Protein AF-A0A485KUK2-F1 (afdb_monomer_lite)

Sequence (346 aa):
MDSDGAPTTLGLTLGFFKHFVDLHGGRDAFQGLTTKDVCVRYVKPFTEASQLSLVEHIHQRGPDEPKYAKPATWFVSHAWRYQFLDVIDALDNFFDENEEDIDAVAVWFCMFNNNQHEISGGTRPFAYWFDKFKDSLTAIGRVVMVLSPWNSPMTLTRTWCVFEVYVAIETNARFEVAMGKAQKAAFLADSAAPNDIFFASLMKINCAKSIAAVPSDRDHIFELIEKGPGFAQVDRLVFQVLEAWVGRMVDKQFHIAATREERVMWRLTHVSPMMEKPKSEGAEPALVDIIAMPKQDEDLGPYHWQAVASLALVRLRRKHPRMEWEPVTLQRKLWNEYMLEPLIYN

Secondary structure (DSSP, 8-state):
--TT-PPP-EEEEHHHHHHHHHHTTHHHHHTT-BHHHHIIIIIHHHTTTTTS-HHHHHHTSTTTGGGTEEE-SEEEE--TTSBHHHHHHHHHHHHHTT-S-GGG-EEEEHHHHS-HHHHHHT-S-HHHHHHHHHHHHHHH-EEEEEPSSTTS-GGGGBHHHHHHHHHHHHTT-EEEEE--HHHHHHHHHHHTSTT-HHHHHHTT--GGG-B-SSHHHHHHHHHHHHHTT-HHHHHHHHHHHHHHHHHHHHHHHHHH-SSHHHHHHHHHHHHHHHHHSGGGTTHHHHHHHHHHSPP-SS--HHHHHHHHHHHHHHHHHTT--GGGTHHHHHTTTTTTTS--SSSS--

pLDDT: mean 86.19, std 14.27, range [30.78, 98.44]

Foldseek 3Di:
DPPPPPDFQKFFFLLVVQVQQVVQPHVVNLPQPFLLNCLVPRQCVVCVVVLFFQLVVQCPDDPPSVQGIDRALEEEQEDRRDRSVQVSLQQCVVCVVPDPDRRSHGHHDCSRRDRVSCVVVVVDDLVVVVVVLLCSCLSNLAYEYEAPQQLAGLLLQALVSLVSLVSSVVSVRHYYYTGHPVSVVVQVVCLLDPPPSNLVSLVPRFSVNHDYPDRVNSVVSQVVCVVPVHRVSSSVSSSVNVLVNVLVVLVVQLVPPPDLQSVLSSLVSSLVVLLVDPLSPPNQVSLVVSLVPDDPDPDPDPSNLVSLVSNLVSCVSNVHPCVVRVVSCVVVVVVVVRDDDDPPDD

Radius of gyration: 24.09 Å; chains: 1; bounding box: 50×45×72 Å

Organism: NCBI:txid120398

Structure (mmCIF, N/CA/C/O backbone):
data_AF-A0A485KUK2-F1
#
_entry.id   AF-A0A485KUK2-F1
#
loop_
_atom_site.group_PDB
_atom_site.id
_atom_site.type_symbol
_atom_site.label_atom_id
_atom_site.label_alt_id
_atom_site.label_comp_id
_atom_site.label_asym_id
_atom_site.label_entity_id
_atom_site.label_seq_id
_atom_site.pdbx_PDB_ins_code
_atom_site.Cartn_x
_atom_site.Cartn_y
_atom_site.Cartn_z
_atom_site.occupancy
_atom_site.B_iso_or_equiv
_atom_site.auth_seq_id
_atom_site.auth_comp_id
_atom_site.auth_asym_id
_atom_site.auth_atom_id
_atom_site.pdbx_PDB_model_num
ATOM 1 N N . MET A 1 1 ? 5.493 0.254 26.885 1.00 37.44 1 MET A N 1
ATOM 2 C CA . MET A 1 1 ? 6.124 1.584 26.917 1.00 37.44 1 MET A CA 1
ATOM 3 C C . MET A 1 1 ? 7.360 1.471 26.062 1.00 37.44 1 MET A C 1
ATOM 5 O O . MET A 1 1 ? 8.247 0.709 26.431 1.00 37.44 1 MET A O 1
ATOM 9 N N . ASP A 1 2 ? 7.373 2.139 24.914 1.00 39.66 2 ASP A N 1
ATOM 10 C CA . ASP A 1 2 ? 8.610 2.339 24.159 1.00 39.66 2 ASP A CA 1
ATOM 11 C C . ASP A 1 2 ? 9.541 3.274 24.943 1.00 39.66 2 ASP A C 1
ATOM 13 O O . ASP A 1 2 ? 9.101 3.959 25.874 1.00 39.66 2 ASP A O 1
ATOM 17 N N . SER A 1 3 ? 10.828 3.288 24.594 1.00 42.78 3 SER A N 1
ATOM 18 C CA . SER A 1 3 ? 11.896 3.993 25.320 1.00 42.78 3 SER A CA 1
ATOM 19 C C . SER A 1 3 ? 11.670 5.500 25.528 1.00 42.78 3 SER A C 1
ATOM 21 O O . SER A 1 3 ? 12.346 6.081 26.371 1.00 42.78 3 SER A O 1
ATOM 23 N N . ASP A 1 4 ? 10.693 6.102 24.840 1.00 47.22 4 ASP A N 1
ATOM 24 C CA . ASP A 1 4 ? 10.382 7.538 24.879 1.00 47.22 4 ASP A CA 1
ATOM 25 C C . ASP A 1 4 ? 9.049 7.898 25.570 1.00 47.22 4 ASP A C 1
ATOM 27 O O . ASP A 1 4 ? 8.618 9.049 25.536 1.00 47.22 4 ASP A O 1
ATOM 31 N N . GLY A 1 5 ? 8.362 6.949 26.219 1.00 43.53 5 GLY A N 1
ATOM 32 C CA . GLY A 1 5 ? 7.178 7.257 27.043 1.00 43.53 5 GLY A CA 1
ATOM 33 C C . GLY A 1 5 ? 5.919 7.698 26.275 1.00 43.53 5 GLY A C 1
ATOM 34 O O . GLY A 1 5 ? 4.919 8.050 26.903 1.00 43.53 5 GLY A O 1
ATOM 35 N N . ALA A 1 6 ? 5.925 7.641 24.941 1.00 52.28 6 ALA A N 1
ATOM 36 C CA . ALA A 1 6 ? 4.723 7.813 24.132 1.00 52.28 6 ALA A CA 1
ATOM 37 C C . ALA A 1 6 ? 3.781 6.597 24.295 1.00 52.28 6 ALA A C 1
ATOM 39 O O . ALA A 1 6 ? 4.252 5.457 24.389 1.00 52.28 6 ALA A O 1
ATOM 40 N N . PRO A 1 7 ? 2.451 6.801 24.346 1.00 60.38 7 PRO A N 1
ATOM 41 C CA . PRO A 1 7 ? 1.502 5.697 24.385 1.00 60.38 7 PRO A CA 1
ATOM 42 C C . PRO A 1 7 ? 1.627 4.861 23.10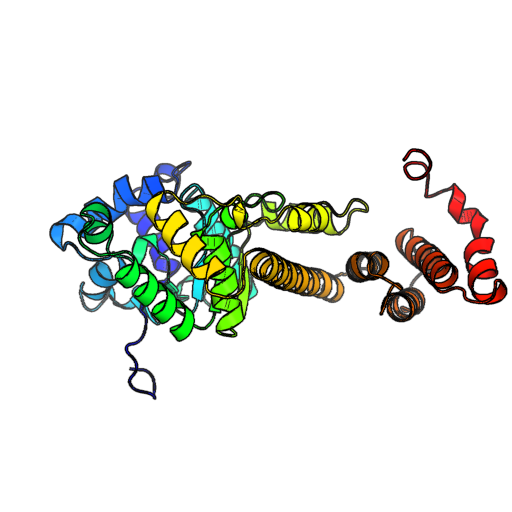8 1.00 60.38 7 PRO A C 1
ATOM 44 O O . PRO A 1 7 ? 1.403 5.345 22.000 1.00 60.38 7 PRO A O 1
ATOM 47 N N . THR A 1 8 ? 2.003 3.595 23.274 1.00 82.75 8 THR A N 1
ATOM 48 C CA . THR A 1 8 ? 2.191 2.663 22.164 1.00 82.75 8 THR A CA 1
ATOM 49 C C . THR A 1 8 ? 0.853 2.399 21.467 1.00 82.75 8 THR A C 1
ATOM 51 O O . THR A 1 8 ? -0.116 1.974 22.100 1.00 82.75 8 THR A O 1
ATOM 54 N N . THR A 1 9 ? 0.794 2.638 20.155 1.00 92.44 9 THR A N 1
ATOM 55 C CA . THR A 1 9 ? -0.401 2.361 19.347 1.00 92.44 9 THR A CA 1
ATOM 56 C C . THR A 1 9 ? -0.543 0.851 19.165 1.00 92.44 9 THR A C 1
ATOM 58 O O . THR A 1 9 ? 0.280 0.220 18.505 1.00 92.44 9 THR A O 1
ATOM 61 N N . LEU A 1 10 ? -1.571 0.256 19.771 1.00 94.81 10 LEU A N 1
ATOM 62 C CA . LEU A 1 10 ? -1.849 -1.175 19.642 1.00 94.81 10 LEU A CA 1
ATOM 63 C C . LEU A 1 10 ? -2.547 -1.496 18.316 1.00 94.81 10 LEU A C 1
ATOM 65 O O . LEU A 1 10 ? -3.239 -0.663 17.735 1.00 94.81 10 LEU A O 1
ATOM 69 N N . GLY A 1 11 ? -2.401 -2.735 17.868 1.00 96.56 11 GLY A N 1
ATOM 70 C CA . GLY A 1 11 ? -3.110 -3.338 16.748 1.00 96.56 11 GLY A CA 1
ATOM 71 C C . GLY A 1 11 ? -3.428 -4.798 17.046 1.00 96.56 11 GLY A C 1
ATOM 72 O O . GLY A 1 11 ? -3.027 -5.333 18.083 1.00 96.56 11 GLY A O 1
ATOM 73 N N . LEU A 1 12 ? -4.145 -5.447 16.131 1.00 97.19 12 LEU A N 1
ATOM 74 C CA . LEU A 1 12 ? -4.396 -6.886 16.213 1.00 97.19 12 LEU A CA 1
ATOM 75 C C . LEU A 1 12 ? -3.475 -7.626 15.254 1.00 97.19 12 LEU A C 1
ATOM 77 O O . LEU A 1 12 ? -3.211 -7.172 14.141 1.00 97.19 12 LEU A O 1
ATOM 81 N N . THR A 1 13 ? -2.971 -8.760 15.719 1.00 97.06 13 THR A N 1
ATOM 82 C CA . THR A 1 13 ? -2.131 -9.657 14.922 1.00 97.06 13 THR A CA 1
ATOM 83 C C . THR A 1 13 ? -2.882 -10.291 13.757 1.00 97.06 13 THR A C 1
ATOM 85 O O . THR A 1 13 ? -4.072 -10.561 13.887 1.00 97.06 13 THR A O 1
ATOM 88 N N . LEU A 1 14 ? -2.216 -10.605 12.643 1.00 97.19 14 LEU A N 1
ATOM 89 C CA . LEU A 1 14 ? -2.859 -11.344 11.546 1.00 97.19 14 LEU A CA 1
ATOM 90 C C . LEU A 1 14 ? -3.342 -12.735 11.970 1.00 97.19 14 LEU A C 1
ATOM 92 O O . LEU A 1 14 ? -4.398 -13.175 11.509 1.00 97.19 14 LEU A O 1
ATOM 96 N N . GLY A 1 15 ? -2.670 -13.367 12.937 1.00 96.19 15 GLY A N 1
ATOM 97 C CA . GLY A 1 15 ? -3.177 -14.576 13.583 1.00 96.19 15 GLY A CA 1
ATOM 98 C C . GLY A 1 15 ? -4.552 -14.358 14.226 1.00 96.19 15 GLY A C 1
ATOM 99 O O . GLY A 1 15 ? -5.424 -15.220 14.129 1.00 96.19 15 GLY A O 1
ATOM 100 N N . PHE A 1 16 ? -4.808 -13.177 14.802 1.00 96.44 16 PHE A N 1
ATOM 101 C CA . PHE A 1 16 ? -6.137 -12.826 15.302 1.00 96.44 16 PHE A CA 1
ATOM 102 C C . PHE A 1 16 ? -7.163 -12.619 14.186 1.00 96.44 16 PHE A C 1
ATOM 104 O O . PHE A 1 16 ? -8.314 -12.994 14.366 1.00 96.44 16 PHE A O 1
ATOM 111 N N . PHE A 1 17 ? -6.792 -12.049 13.035 1.00 97.69 17 PHE A N 1
ATOM 112 C CA . PHE A 1 17 ? -7.732 -11.897 11.913 1.00 97.69 17 PHE A CA 1
ATOM 113 C C . PHE A 1 17 ? -8.251 -13.269 11.464 1.00 97.69 17 PHE A C 1
ATOM 115 O O . PHE A 1 17 ? -9.458 -13.441 11.294 1.00 97.69 17 PHE A O 1
ATOM 122 N N . LYS A 1 18 ? -7.347 -14.248 11.340 1.00 96.81 18 LYS A N 1
ATOM 123 C CA . LYS A 1 18 ? -7.667 -15.644 11.002 1.00 96.81 18 LYS A CA 1
ATOM 124 C C . LYS A 1 18 ? -8.510 -16.294 12.097 1.00 96.81 18 LYS A C 1
ATOM 126 O O . LYS A 1 18 ? -9.595 -16.794 11.819 1.00 96.81 18 LYS A O 1
ATOM 131 N N . HIS A 1 19 ? -8.082 -16.164 13.353 1.00 95.75 19 HIS A N 1
ATOM 132 C CA . HIS A 1 19 ? -8.833 -16.666 14.502 1.00 95.75 19 HIS A CA 1
ATOM 133 C C . HIS A 1 19 ? -10.249 -16.076 14.589 1.00 95.75 19 HIS A C 1
ATOM 135 O O . HIS A 1 19 ? -11.200 -16.797 14.868 1.00 95.75 19 HIS A O 1
ATOM 141 N N . PHE A 1 20 ? -10.417 -14.779 14.324 1.00 96.75 20 PHE A N 1
ATOM 142 C CA . PHE A 1 20 ? -11.714 -14.108 14.352 1.00 96.75 20 PHE A CA 1
ATOM 143 C C . PHE A 1 20 ? -12.656 -14.643 13.269 1.00 96.75 20 PHE A C 1
ATOM 145 O O . PHE A 1 20 ? -13.850 -14.798 13.530 1.00 96.75 20 PHE A O 1
ATOM 152 N N . VAL A 1 21 ? -12.128 -14.950 12.080 1.00 98.19 21 VAL A N 1
ATOM 153 C CA . VAL A 1 21 ? -12.877 -15.626 11.011 1.00 98.19 21 VAL A CA 1
ATOM 154 C C . VAL A 1 21 ? -13.283 -17.033 11.455 1.00 98.19 21 VAL A C 1
ATOM 156 O O . VAL A 1 21 ? -14.463 -17.373 11.383 1.00 98.19 21 VAL A O 1
ATOM 159 N N . ASP A 1 22 ? -12.349 -17.823 11.987 1.00 97.31 22 ASP A N 1
ATOM 160 C CA . ASP A 1 22 ? -12.612 -19.193 12.447 1.00 97.31 22 ASP A CA 1
ATOM 161 C C . ASP A 1 22 ? -13.651 -19.242 13.574 1.00 97.31 22 ASP A C 1
ATOM 163 O O . ASP A 1 22 ? -14.587 -20.044 13.530 1.00 97.31 22 ASP A O 1
ATOM 167 N N . LEU A 1 23 ? -13.550 -18.324 14.539 1.00 95.94 23 LEU A N 1
ATOM 168 C CA . LEU A 1 23 ? -14.482 -18.183 15.658 1.00 95.94 23 LEU A CA 1
ATOM 169 C C . LEU A 1 23 ? -15.930 -17.952 15.195 1.00 95.94 23 LEU A C 1
ATOM 171 O O . LEU A 1 23 ? -16.868 -18.357 15.879 1.00 95.94 23 LEU A O 1
ATOM 175 N N . HIS A 1 24 ? -16.117 -17.322 14.035 1.00 97.56 24 HIS A N 1
ATOM 176 C CA . HIS A 1 24 ? -17.422 -16.937 13.495 1.00 97.56 24 HIS A CA 1
ATOM 177 C C . HIS A 1 24 ? -17.851 -17.792 12.291 1.00 97.56 24 HIS A C 1
ATOM 179 O O . HIS A 1 24 ? -18.641 -17.344 11.460 1.00 97.56 24 HIS A O 1
ATOM 185 N N . GLY A 1 25 ? -17.373 -19.039 12.213 1.00 96.81 25 GLY A N 1
ATOM 186 C CA . GLY A 1 25 ? -17.812 -20.016 11.209 1.00 96.81 25 GLY A CA 1
ATOM 187 C C . GLY A 1 25 ? -16.860 -20.196 10.027 1.00 96.81 25 GLY A C 1
ATOM 188 O O . GLY A 1 25 ? -17.245 -20.798 9.025 1.00 96.81 25 GLY A O 1
ATOM 189 N N . GLY A 1 26 ? -15.626 -19.699 10.135 1.00 97.88 26 GLY A N 1
ATOM 190 C CA . GLY A 1 26 ? -14.585 -19.878 9.130 1.00 97.88 26 GLY A CA 1
ATOM 191 C C . GLY A 1 26 ? -14.814 -19.057 7.862 1.00 97.88 26 GLY A C 1
ATOM 192 O O . GLY A 1 26 ? -15.717 -18.223 7.764 1.00 97.88 26 GLY A O 1
ATOM 193 N N . ARG A 1 27 ? -13.968 -19.295 6.854 1.00 97.81 27 ARG A N 1
ATOM 194 C CA . ARG A 1 27 ? -13.984 -18.524 5.599 1.00 97.81 27 ARG A CA 1
ATOM 195 C C . ARG A 1 27 ? -15.318 -18.616 4.854 1.00 97.81 27 ARG A C 1
ATOM 197 O O . ARG A 1 27 ? -15.739 -17.619 4.273 1.00 97.81 27 ARG A O 1
ATOM 204 N N . ASP A 1 28 ? -16.024 -19.742 4.943 1.00 97.94 28 ASP A N 1
ATOM 205 C CA . ASP A 1 28 ? -17.335 -19.921 4.304 1.00 97.94 28 ASP A CA 1
ATOM 206 C C . ASP A 1 28 ? -18.366 -18.893 4.799 1.00 97.94 28 ASP A C 1
ATOM 208 O O . ASP A 1 28 ? -19.106 -18.319 3.999 1.00 97.94 28 ASP A O 1
ATOM 212 N N . ALA A 1 29 ? -18.369 -18.579 6.100 1.00 97.81 29 ALA A N 1
ATOM 213 C CA . ALA A 1 29 ? -19.268 -17.582 6.690 1.00 97.81 29 ALA A CA 1
ATOM 214 C C . ALA A 1 29 ? -18.907 -16.129 6.318 1.00 97.81 29 ALA A C 1
ATOM 216 O O . ALA A 1 29 ? -19.727 -15.218 6.479 1.00 97.81 29 ALA A O 1
ATOM 217 N N . PHE A 1 30 ? -17.685 -15.902 5.826 1.00 98.25 30 PHE A N 1
ATOM 218 C CA . PHE A 1 30 ? -17.164 -14.589 5.434 1.00 98.25 30 PHE A CA 1
ATOM 219 C C . PHE A 1 30 ? -17.136 -14.380 3.918 1.00 98.25 30 PHE A C 1
ATOM 221 O O . PHE A 1 30 ? -16.844 -13.273 3.457 1.00 98.25 30 PHE A O 1
ATOM 228 N N . GLN A 1 31 ? -17.463 -15.409 3.136 1.00 97.75 31 GLN A N 1
ATOM 229 C CA . GLN A 1 31 ? -17.397 -15.352 1.686 1.00 97.75 31 GLN A CA 1
ATOM 230 C C . GLN A 1 31 ? -18.294 -14.238 1.127 1.00 97.75 31 GLN A C 1
ATOM 232 O O . GLN A 1 31 ? -19.484 -14.145 1.432 1.00 97.75 31 GLN A O 1
ATOM 237 N N . GLY A 1 32 ? -17.710 -13.367 0.299 1.00 97.19 32 GLY A N 1
ATOM 238 C CA . GLY A 1 32 ? -18.411 -12.236 -0.314 1.00 97.19 32 GLY A CA 1
ATOM 239 C C . GLY A 1 32 ? -18.765 -11.089 0.641 1.00 97.19 32 GLY A C 1
ATOM 240 O O . GLY A 1 32 ? -19.345 -10.099 0.193 1.00 97.19 32 GLY A O 1
ATOM 241 N N . LEU A 1 33 ? -18.421 -11.177 1.931 1.00 98.44 33 LEU A N 1
ATOM 242 C CA . LEU A 1 33 ? -18.672 -10.098 2.881 1.00 98.44 33 LEU A CA 1
ATOM 243 C C . LEU A 1 33 ? -17.619 -9.006 2.748 1.00 98.44 33 LEU A C 1
ATOM 245 O O . LEU A 1 33 ? -16.413 -9.258 2.801 1.00 98.44 33 LEU A O 1
ATOM 249 N N . THR A 1 34 ? -18.082 -7.766 2.621 1.00 98.25 34 THR A N 1
ATOM 250 C CA . THR A 1 34 ? -17.191 -6.608 2.655 1.00 98.25 34 THR A CA 1
ATOM 251 C C . THR A 1 34 ? -16.710 -6.323 4.077 1.00 98.25 34 THR A C 1
ATOM 253 O O . THR A 1 34 ? -17.355 -6.736 5.043 1.00 98.25 34 THR A O 1
ATOM 256 N N . THR A 1 35 ? -15.635 -5.549 4.249 1.00 97.62 35 THR A N 1
ATOM 257 C CA . THR A 1 35 ? -15.245 -5.049 5.583 1.00 97.62 35 THR A CA 1
ATOM 258 C C . THR A 1 35 ? -16.421 -4.357 6.285 1.00 97.62 35 THR A C 1
ATOM 260 O O . THR A 1 35 ? -16.630 -4.541 7.482 1.00 97.62 35 THR A O 1
ATOM 263 N N . LYS A 1 36 ? -17.254 -3.606 5.548 1.00 96.75 36 LYS A N 1
ATOM 264 C CA . LYS A 1 36 ? -18.472 -3.002 6.107 1.00 96.75 36 LYS A CA 1
ATOM 265 C C . LYS A 1 36 ? -19.443 -4.054 6.650 1.00 96.75 36 LYS A C 1
ATOM 267 O O . LYS A 1 36 ? -19.970 -3.869 7.747 1.00 96.75 36 LYS A O 1
ATOM 272 N N . ASP A 1 37 ? -19.689 -5.127 5.899 1.00 98.12 37 ASP A N 1
ATOM 273 C CA . ASP A 1 37 ? -20.573 -6.212 6.337 1.00 98.12 37 ASP A CA 1
ATOM 274 C C . ASP A 1 37 ? -20.019 -6.900 7.584 1.00 98.12 37 ASP A C 1
ATOM 276 O O . ASP A 1 37 ? -20.763 -7.105 8.540 1.00 98.12 37 ASP A O 1
ATOM 280 N N . VAL A 1 38 ? -18.715 -7.187 7.611 1.00 98.38 38 VAL A N 1
ATOM 281 C CA . VAL A 1 38 ? -18.043 -7.799 8.766 1.00 98.38 38 VAL A CA 1
ATOM 282 C C . VAL A 1 38 ? -18.135 -6.908 10.005 1.00 98.38 38 VAL A C 1
ATOM 284 O O . VAL A 1 38 ? -18.451 -7.396 11.093 1.00 98.38 38 VAL A O 1
ATOM 287 N N . CYS A 1 39 ? -17.941 -5.596 9.845 1.00 98.06 39 CYS A N 1
ATOM 288 C CA . CYS A 1 39 ? -18.081 -4.632 10.933 1.00 98.06 39 CYS A CA 1
ATOM 289 C C . CYS A 1 39 ? -19.477 -4.699 11.571 1.00 98.06 39 CYS A C 1
ATOM 291 O O . CYS A 1 39 ? -19.614 -4.776 12.791 1.00 98.06 39 CYS A O 1
ATOM 293 N N . VAL A 1 40 ? -20.522 -4.692 10.738 1.00 97.19 40 VAL A N 1
ATOM 294 C CA . VAL A 1 40 ? -21.916 -4.676 11.201 1.00 97.19 40 VAL A CA 1
ATOM 295 C C . VAL A 1 40 ? -22.351 -6.027 11.764 1.00 97.19 40 VAL A C 1
ATOM 297 O O . VAL A 1 40 ? -23.039 -6.054 12.779 1.00 97.19 40 VAL A O 1
ATOM 300 N N . ARG A 1 41 ? -21.981 -7.133 11.112 1.00 97.88 41 ARG A N 1
ATOM 301 C CA . ARG A 1 41 ? -22.486 -8.475 11.442 1.00 97.88 41 ARG A CA 1
ATOM 302 C C . ARG A 1 41 ? -21.719 -9.165 12.561 1.00 97.88 41 ARG A C 1
ATOM 304 O O . ARG A 1 41 ? -22.319 -9.967 13.266 1.00 97.88 41 ARG A O 1
ATOM 311 N N . TYR A 1 42 ? -20.428 -8.871 12.715 1.00 98.19 42 TYR A N 1
ATOM 312 C CA . TYR A 1 42 ? -19.567 -9.585 13.659 1.00 98.19 42 TYR A CA 1
ATOM 313 C C . TYR A 1 42 ? -18.891 -8.643 14.649 1.00 98.19 42 TYR A C 1
ATOM 315 O O . TYR A 1 42 ? -19.058 -8.822 15.848 1.00 98.19 42 TYR A O 1
ATOM 323 N N . VAL A 1 43 ? -18.187 -7.601 14.189 1.00 98.06 43 VAL A N 1
ATOM 324 C CA . VAL A 1 43 ? -17.379 -6.753 15.092 1.00 98.06 43 VAL A CA 1
ATOM 325 C C . VAL A 1 43 ? -18.243 -6.021 16.115 1.00 98.06 43 VAL A C 1
ATOM 327 O O . VAL A 1 43 ? -17.976 -6.117 17.309 1.00 98.06 43 VAL A O 1
ATOM 330 N N . LYS A 1 44 ? -19.285 -5.311 15.667 1.00 97.31 44 LYS A N 1
ATOM 331 C CA . LYS A 1 44 ? -20.166 -4.557 16.570 1.00 97.31 44 LYS A CA 1
ATOM 332 C C . LYS A 1 44 ? -20.889 -5.459 17.578 1.00 97.31 44 LYS A C 1
ATOM 334 O O . LYS A 1 44 ? -20.820 -5.126 18.758 1.00 97.31 44 LYS A O 1
ATOM 339 N N . PRO A 1 45 ? -21.523 -6.584 17.181 1.00 97.69 45 PRO A N 1
ATOM 340 C CA . PRO A 1 45 ? -22.092 -7.522 18.149 1.00 97.69 45 PRO A CA 1
ATOM 341 C C . PRO A 1 45 ? -21.051 -8.094 19.117 1.00 97.69 45 PRO A C 1
ATOM 343 O O . PRO A 1 45 ? -21.297 -8.161 20.317 1.00 97.69 45 PRO A O 1
ATOM 346 N N . PHE A 1 46 ? -19.860 -8.451 18.626 1.00 96.69 46 PHE A N 1
ATOM 347 C CA . PHE A 1 46 ? -18.809 -9.041 19.457 1.00 96.69 46 PHE A CA 1
ATOM 348 C C . PHE A 1 46 ? -18.304 -8.079 20.544 1.00 96.69 46 PHE A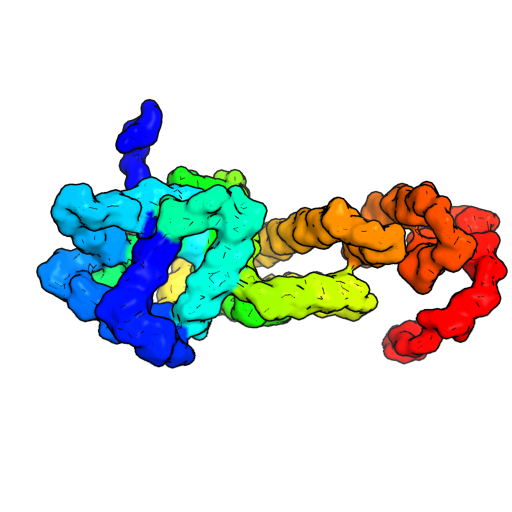 C 1
ATOM 350 O O . PHE A 1 46 ? -17.997 -8.506 21.657 1.00 96.69 46 PHE A O 1
ATOM 357 N N . THR A 1 47 ? -18.273 -6.772 20.262 1.00 96.69 47 THR A N 1
ATOM 358 C CA . THR A 1 47 ? -17.857 -5.743 21.228 1.00 96.69 47 THR A CA 1
ATOM 359 C C . THR A 1 47 ? -19.020 -5.015 21.908 1.00 96.69 47 THR A C 1
ATOM 361 O O . THR A 1 47 ? -18.785 -4.056 22.643 1.00 96.69 47 THR A O 1
ATOM 364 N N . GLU A 1 48 ? -20.269 -5.447 21.708 1.00 96.44 48 GLU A N 1
ATOM 365 C CA . GLU A 1 48 ? -21.461 -4.748 22.208 1.00 96.44 48 GLU A CA 1
ATOM 366 C C . GLU A 1 48 ? -21.464 -4.632 23.736 1.00 96.44 48 GLU A C 1
ATOM 368 O O . GLU A 1 48 ? -21.679 -3.548 24.271 1.00 96.44 48 GLU A O 1
ATOM 373 N N . ALA A 1 49 ? -21.148 -5.716 24.448 1.00 95.19 49 ALA A N 1
ATOM 374 C CA . ALA A 1 49 ? -21.169 -5.721 25.910 1.00 95.19 49 ALA A CA 1
ATOM 375 C C . ALA A 1 49 ? -20.128 -4.778 26.540 1.00 95.19 49 ALA A C 1
ATOM 377 O O . ALA A 1 49 ? -20.360 -4.254 27.626 1.00 95.19 49 ALA A O 1
ATOM 378 N N . SER A 1 50 ? -18.983 -4.563 25.879 1.00 95.00 50 SER A N 1
ATOM 379 C CA . SER A 1 50 ? -17.926 -3.686 26.398 1.00 95.00 50 SER A CA 1
ATOM 380 C C . SER A 1 50 ? -18.016 -2.254 25.874 1.00 95.00 50 SER A C 1
ATOM 382 O O . SER A 1 50 ? -17.450 -1.363 26.496 1.00 95.00 50 SER A O 1
ATOM 384 N N . GLN A 1 51 ? -18.684 -2.025 24.736 1.00 95.31 51 GLN A N 1
ATOM 385 C CA . GLN A 1 51 ? -18.717 -0.733 24.033 1.00 95.31 51 GLN A CA 1
ATOM 386 C C . GLN A 1 51 ? -17.316 -0.189 23.682 1.00 95.31 51 GLN A C 1
ATOM 388 O O . GLN A 1 51 ? -17.104 1.020 23.605 1.00 95.31 51 GLN A O 1
ATOM 393 N N . LEU A 1 52 ? -16.348 -1.083 23.455 1.00 94.69 52 LEU A N 1
ATOM 394 C CA . LEU A 1 52 ? -14.955 -0.742 23.133 1.00 94.69 52 LEU A CA 1
ATOM 395 C C . LEU A 1 52 ? -14.643 -0.971 21.649 1.00 94.69 52 LEU A C 1
ATOM 397 O O . LEU A 1 52 ? -15.405 -1.629 20.931 1.00 94.69 52 LEU A O 1
ATOM 401 N N . SER A 1 53 ? -13.486 -0.477 21.196 1.00 95.81 53 SER A N 1
ATOM 402 C CA . SER A 1 53 ? -12.876 -0.993 19.964 1.00 95.81 53 SER A CA 1
ATOM 403 C C . SER A 1 53 ? -12.558 -2.490 20.103 1.00 95.81 53 SER A C 1
ATOM 405 O O . SER A 1 53 ? -12.434 -3.007 21.216 1.00 95.81 53 SER A O 1
ATOM 407 N N . LEU A 1 54 ? -12.414 -3.213 18.986 1.00 96.44 54 LEU A N 1
ATOM 408 C CA . LEU A 1 54 ? -12.080 -4.641 19.047 1.00 96.44 54 LEU A CA 1
ATOM 409 C C . LEU A 1 54 ? -10.684 -4.862 19.637 1.00 96.44 54 LEU A C 1
ATOM 411 O O . LEU A 1 54 ? -10.493 -5.793 20.411 1.00 96.44 54 LEU A O 1
ATOM 415 N N . VAL A 1 55 ? -9.731 -3.978 19.327 1.00 95.62 55 VAL A N 1
ATOM 416 C CA . VAL A 1 55 ? -8.380 -4.017 19.907 1.00 95.62 55 VAL A CA 1
ATOM 417 C C . VAL A 1 55 ? -8.438 -3.926 21.430 1.00 95.62 55 VAL A C 1
ATOM 419 O O . VAL A 1 55 ? -7.864 -4.768 22.113 1.00 95.62 55 VAL A O 1
ATOM 422 N N . GLU A 1 56 ? -9.152 -2.939 21.974 1.00 94.19 56 GLU A N 1
ATOM 423 C CA . GLU A 1 56 ? -9.280 -2.764 23.426 1.00 94.19 56 GLU A CA 1
ATOM 424 C C . GLU A 1 56 ? -10.068 -3.910 24.067 1.00 94.19 56 GLU A C 1
ATOM 426 O O . GLU A 1 56 ? -9.697 -4.378 25.141 1.00 94.19 56 GLU A O 1
ATOM 431 N N . HIS A 1 57 ? -11.121 -4.392 23.399 1.00 93.94 57 HIS A N 1
ATOM 432 C CA . HIS A 1 57 ? -11.915 -5.528 23.863 1.00 93.94 57 HIS A CA 1
ATOM 433 C C . HIS A 1 57 ? -11.060 -6.789 24.046 1.00 93.94 57 HIS A C 1
ATOM 435 O O . HIS A 1 57 ? -11.176 -7.459 25.068 1.00 93.94 57 HIS A O 1
ATOM 441 N N . ILE A 1 58 ? -10.185 -7.092 23.083 1.00 92.94 58 ILE A N 1
ATOM 442 C CA . ILE A 1 58 ? -9.263 -8.234 23.153 1.00 92.94 58 ILE A CA 1
ATOM 443 C C . ILE A 1 58 ? -8.131 -7.973 24.147 1.00 92.94 58 ILE A C 1
ATOM 445 O O . ILE A 1 58 ? -7.783 -8.853 24.926 1.00 92.94 58 ILE A O 1
ATOM 449 N N . HIS A 1 59 ? -7.583 -6.756 24.187 1.00 89.81 59 HIS A N 1
ATOM 450 C CA . HIS A 1 59 ? -6.501 -6.415 25.113 1.00 89.81 59 HIS A CA 1
ATOM 451 C C . HIS A 1 59 ? -6.915 -6.537 26.591 1.00 89.81 59 HIS A C 1
ATOM 453 O O . HIS A 1 59 ? -6.091 -6.886 27.432 1.00 89.81 59 HIS A O 1
ATOM 459 N N . GLN A 1 60 ? -8.183 -6.263 26.916 1.00 84.62 60 GLN A N 1
ATOM 460 C CA . GLN A 1 60 ? -8.702 -6.351 28.284 1.00 84.62 60 GLN A CA 1
ATOM 461 C C . GLN A 1 60 ? -9.034 -7.779 28.741 1.00 84.62 60 GLN A C 1
ATOM 463 O O . GLN A 1 60 ? -9.184 -8.012 29.944 1.00 84.62 60 GLN A O 1
ATOM 468 N N . ARG A 1 61 ? -9.176 -8.744 27.827 1.00 72.88 61 ARG A N 1
ATOM 469 C CA . ARG A 1 61 ? -9.531 -10.118 28.187 1.00 72.88 61 ARG A CA 1
ATOM 470 C C . ARG A 1 61 ? -8.280 -10.917 28.566 1.00 72.88 61 ARG A C 1
ATOM 472 O O . ARG A 1 61 ? -7.464 -11.236 27.723 1.00 72.88 61 ARG A O 1
ATOM 479 N N . GLY A 1 62 ? -8.172 -11.271 29.850 1.00 53.59 62 GLY A N 1
ATOM 480 C CA . GLY A 1 62 ? -7.355 -12.371 30.396 1.00 53.59 62 GLY A CA 1
ATOM 481 C C . GLY A 1 62 ? -5.831 -12.349 30.148 1.00 53.59 62 GLY A C 1
ATOM 482 O O . GLY A 1 62 ? -5.311 -11.487 29.465 1.00 53.59 62 GLY A O 1
ATOM 483 N N . PRO A 1 63 ? -5.066 -13.289 30.732 1.00 48.50 63 PRO A N 1
ATOM 484 C CA . PRO A 1 63 ? -3.614 -13.399 30.528 1.00 48.50 63 PRO A CA 1
ATOM 485 C C . PRO A 1 63 ? -3.197 -14.137 29.234 1.00 48.50 63 PRO A C 1
ATOM 487 O O . PRO A 1 63 ? -2.037 -14.041 28.840 1.00 48.50 63 PRO A O 1
ATOM 490 N N . ASP A 1 64 ? -4.114 -14.837 28.549 1.00 49.25 64 ASP A N 1
ATOM 491 C CA . ASP A 1 64 ? -3.826 -15.602 27.318 1.00 49.25 64 ASP A CA 1
ATOM 492 C C . ASP A 1 64 ? -4.167 -14.881 25.997 1.00 49.25 64 ASP A C 1
ATOM 494 O O . ASP A 1 64 ? -3.498 -15.118 24.992 1.00 49.25 64 ASP A O 1
ATOM 498 N N . GLU A 1 65 ? -5.157 -13.983 25.986 1.00 56.41 65 GLU A N 1
ATOM 499 C CA . GLU A 1 65 ? -5.579 -13.158 24.839 1.00 56.41 65 GLU A CA 1
ATOM 500 C C . GLU A 1 65 ? -4.752 -11.868 24.564 1.00 56.41 65 GLU A C 1
ATOM 502 O O . GLU A 1 65 ? -4.731 -11.447 23.401 1.00 56.41 65 GLU A O 1
ATOM 507 N N . PRO A 1 66 ? -3.945 -11.281 25.486 1.00 59.81 66 PRO A N 1
ATOM 508 C CA . PRO A 1 66 ? -3.007 -10.200 25.145 1.00 59.81 66 PRO A CA 1
ATOM 509 C C . PRO A 1 66 ? -1.929 -10.624 24.139 1.00 59.81 66 PRO A C 1
ATOM 511 O O . PRO A 1 66 ? -1.210 -9.778 23.617 1.00 59.81 66 PRO A O 1
ATOM 514 N N . LYS A 1 67 ? -1.844 -11.918 23.797 1.00 76.81 67 LYS A N 1
ATOM 515 C CA . LYS A 1 67 ? -1.031 -12.420 22.680 1.00 76.81 67 LYS A CA 1
ATOM 516 C C . LYS A 1 67 ? -1.463 -11.824 21.337 1.00 76.81 67 LYS A C 1
ATOM 518 O O . LYS A 1 67 ? -0.617 -11.659 20.464 1.00 76.81 67 LYS A O 1
ATOM 523 N N . TYR A 1 68 ? -2.743 -11.493 21.166 1.00 91.06 68 TYR A N 1
ATOM 524 C CA . TYR A 1 68 ? -3.284 -11.010 19.897 1.00 91.06 68 TYR A CA 1
ATOM 525 C C . TYR A 1 68 ? -3.258 -9.489 19.742 1.00 91.06 68 TYR A C 1
ATOM 527 O O . TYR A 1 68 ? -3.216 -9.008 18.609 1.00 91.06 68 TYR A O 1
ATOM 535 N N . ALA A 1 69 ? -3.266 -8.746 20.851 1.00 93.44 69 ALA A N 1
ATOM 536 C CA . ALA A 1 69 ? -3.174 -7.290 20.868 1.00 93.44 69 ALA A CA 1
ATOM 537 C C . ALA A 1 69 ? -1.741 -6.857 21.208 1.00 93.44 69 ALA A C 1
ATOM 539 O O . ALA A 1 69 ? -1.321 -6.912 22.363 1.00 93.44 69 ALA A O 1
ATOM 540 N N . LYS A 1 70 ? -0.987 -6.417 20.198 1.00 93.38 70 LYS A N 1
ATOM 541 C CA . LYS A 1 70 ? 0.427 -6.018 20.320 1.00 93.38 70 LYS A CA 1
ATOM 542 C C . LYS A 1 70 ? 0.637 -4.607 19.758 1.00 93.38 70 LYS A C 1
ATOM 544 O O . LYS A 1 70 ? -0.256 -4.101 19.077 1.00 93.38 70 LYS A O 1
ATOM 549 N N . PRO A 1 71 ? 1.790 -3.960 20.005 1.00 95.06 71 PRO A N 1
ATOM 550 C CA . PRO A 1 71 ? 2.170 -2.747 19.283 1.00 95.06 71 PRO A CA 1
ATOM 551 C C . PRO A 1 71 ? 2.028 -2.944 17.771 1.00 95.06 71 PRO A C 1
ATOM 553 O O . PRO A 1 71 ? 2.565 -3.907 17.221 1.00 95.06 71 PRO A O 1
ATOM 556 N N . ALA A 1 72 ? 1.274 -2.067 17.111 1.00 96.56 72 ALA A N 1
ATOM 557 C CA . ALA A 1 72 ? 1.081 -2.133 15.672 1.00 96.56 72 ALA A CA 1
ATOM 558 C C . ALA A 1 72 ? 2.383 -1.755 14.959 1.00 96.56 72 ALA A C 1
ATOM 560 O O . ALA A 1 72 ? 2.945 -0.691 15.207 1.00 96.56 72 ALA A O 1
ATOM 561 N N . THR A 1 73 ? 2.844 -2.607 14.049 1.00 95.88 73 THR A N 1
ATOM 562 C CA . THR A 1 73 ? 4.042 -2.351 13.238 1.00 95.88 73 THR A CA 1
ATOM 563 C C . THR A 1 73 ? 3.704 -1.759 11.874 1.00 95.88 73 THR A C 1
ATOM 565 O O . THR A 1 73 ? 4.579 -1.181 11.233 1.00 95.88 73 THR A O 1
ATOM 568 N N . TRP A 1 74 ? 2.444 -1.867 11.441 1.00 97.56 74 TRP A N 1
ATOM 569 C CA . TRP A 1 74 ? 1.951 -1.328 10.174 1.00 97.56 74 TRP A CA 1
ATOM 570 C C . TRP A 1 74 ? 0.551 -0.735 10.309 1.00 97.56 74 TRP A C 1
ATOM 572 O O . TRP A 1 74 ? -0.321 -1.301 10.967 1.00 97.56 74 TRP A O 1
ATOM 582 N N . PHE A 1 75 ? 0.326 0.388 9.636 1.00 97.88 75 PHE A N 1
ATOM 583 C CA . PHE A 1 75 ? -0.983 0.986 9.418 1.00 97.88 75 PHE A CA 1
ATOM 584 C C . PHE A 1 75 ? -1.570 0.449 8.110 1.00 97.88 75 PHE A C 1
ATOM 586 O O . PHE A 1 75 ? -0.939 0.556 7.058 1.00 97.88 75 PHE A O 1
ATOM 593 N N . VAL A 1 76 ? -2.778 -0.113 8.150 1.00 97.94 76 VAL A N 1
ATOM 594 C CA . VAL A 1 76 ? -3.420 -0.701 6.967 1.00 97.94 76 VAL A CA 1
ATOM 595 C C . VAL A 1 76 ? -4.416 0.272 6.347 1.00 97.94 76 VAL A C 1
ATOM 597 O O . VAL A 1 76 ? -5.504 0.503 6.883 1.00 97.94 76 VAL A O 1
ATOM 600 N N . SER A 1 77 ? -4.080 0.760 5.155 1.00 96.69 77 SER A N 1
ATOM 601 C CA . SER A 1 77 ? -4.988 1.522 4.298 1.00 96.69 77 SER A CA 1
ATOM 602 C C . SER A 1 77 ? -5.788 0.577 3.397 1.00 96.69 77 SER A C 1
ATOM 604 O O . SER A 1 77 ? -5.221 -0.214 2.641 1.00 96.69 77 SER A O 1
ATOM 606 N N . HIS A 1 78 ? -7.120 0.627 3.467 1.00 96.06 78 HIS A N 1
ATOM 607 C CA . HIS A 1 78 ? -7.987 -0.224 2.647 1.00 96.06 78 HIS A CA 1
ATOM 608 C C . HIS A 1 78 ? -9.381 0.388 2.441 1.00 96.06 78 HIS A C 1
ATOM 610 O O . HIS A 1 78 ? -9.849 1.223 3.217 1.00 96.06 78 HIS A O 1
ATOM 616 N N . ALA A 1 79 ? -10.092 -0.065 1.404 1.00 94.56 79 ALA A N 1
ATOM 617 C CA . ALA A 1 79 ? -11.472 0.340 1.169 1.00 94.56 79 ALA A CA 1
ATOM 618 C C . ALA A 1 79 ? -12.449 -0.585 1.910 1.00 94.56 79 ALA A C 1
ATOM 620 O O . ALA A 1 79 ? -12.418 -1.799 1.743 1.00 94.56 79 ALA A O 1
ATOM 621 N N . TRP A 1 80 ? -13.413 -0.014 2.636 1.00 94.69 80 TRP A N 1
ATOM 622 C CA . TRP A 1 80 ? -14.436 -0.783 3.369 1.00 94.69 80 TRP A CA 1
ATOM 623 C C . TRP A 1 80 ? -15.371 -1.629 2.489 1.00 94.69 80 TRP A C 1
ATOM 625 O O . TRP A 1 80 ? -16.125 -2.459 2.993 1.00 94.69 80 TRP A O 1
ATOM 635 N N . ARG A 1 81 ? -15.359 -1.375 1.178 1.00 94.88 81 ARG A N 1
ATOM 636 C CA . ARG A 1 81 ? -16.101 -2.133 0.165 1.00 94.88 81 ARG A CA 1
ATOM 637 C C . ARG A 1 81 ? -15.327 -3.344 -0.358 1.00 94.88 81 ARG A C 1
ATOM 639 O O . ARG A 1 81 ? -15.900 -4.108 -1.127 1.00 94.88 81 ARG A O 1
ATOM 646 N N . TYR A 1 82 ? -14.054 -3.503 -0.000 1.00 95.44 82 TYR A N 1
ATOM 647 C CA . TYR A 1 82 ? -13.318 -4.723 -0.313 1.00 95.44 82 TYR A CA 1
ATOM 648 C C . TYR A 1 82 ? -13.887 -5.896 0.464 1.00 95.44 82 TYR A C 1
ATOM 650 O O . TYR A 1 82 ? -14.374 -5.717 1.584 1.00 95.44 82 TYR A O 1
ATOM 658 N N . GLN A 1 83 ? -13.821 -7.083 -0.141 1.00 97.19 83 GLN A N 1
ATOM 659 C CA . GLN A 1 83 ? -14.124 -8.315 0.571 1.00 97.19 83 GLN A CA 1
ATOM 660 C C . GLN A 1 83 ? -13.084 -8.500 1.673 1.00 97.19 83 GLN A C 1
ATOM 662 O O . GLN A 1 83 ? -11.889 -8.317 1.446 1.00 97.19 83 GLN A O 1
ATOM 667 N N . PHE A 1 84 ? -13.538 -8.829 2.876 1.00 98.00 84 PHE A N 1
ATOM 668 C CA . PHE A 1 84 ? -12.650 -8.893 4.032 1.00 98.00 84 PHE A CA 1
ATOM 669 C C . PHE A 1 84 ? -11.605 -10.010 3.894 1.00 98.00 84 PHE A C 1
ATOM 671 O O . PHE A 1 84 ? -10.448 -9.821 4.261 1.00 98.00 84 PHE A O 1
ATOM 678 N N . LEU A 1 85 ? -11.987 -11.138 3.290 1.00 97.94 85 LEU A N 1
ATOM 679 C CA . LEU A 1 85 ? -11.062 -12.234 3.004 1.00 97.94 85 LEU A CA 1
ATOM 680 C C . LEU A 1 85 ? -9.980 -11.837 1.990 1.00 97.94 85 LEU A C 1
ATOM 682 O O . LEU A 1 85 ? -8.818 -12.155 2.211 1.00 97.94 85 LEU A O 1
ATOM 686 N N . ASP A 1 86 ? -10.321 -11.062 0.954 1.00 97.19 86 ASP A N 1
ATOM 687 C CA . ASP A 1 86 ? -9.329 -10.551 -0.005 1.00 97.19 86 ASP A CA 1
ATOM 688 C C . ASP A 1 86 ? -8.312 -9.619 0.673 1.00 97.19 86 ASP A C 1
ATOM 690 O O . ASP A 1 86 ? -7.143 -9.582 0.290 1.00 97.19 86 ASP A O 1
ATOM 694 N N . VAL A 1 87 ? -8.749 -8.857 1.684 1.00 97.94 87 VAL A N 1
ATOM 695 C CA . VAL A 1 87 ? -7.864 -8.005 2.492 1.00 97.94 87 VAL A CA 1
ATOM 696 C C . VAL A 1 87 ? -6.902 -8.858 3.319 1.00 97.94 87 VAL A C 1
ATOM 698 O O . VAL A 1 87 ? -5.707 -8.572 3.304 1.00 97.94 87 VAL A O 1
ATOM 701 N N . ILE A 1 88 ? -7.389 -9.908 3.993 1.00 97.69 88 ILE A N 1
ATOM 702 C CA . ILE A 1 88 ? -6.531 -10.844 4.741 1.00 97.69 88 ILE A CA 1
ATOM 703 C C . ILE A 1 88 ? -5.514 -11.489 3.798 1.00 97.69 88 ILE A C 1
ATOM 705 O O . ILE A 1 88 ? -4.319 -11.415 4.061 1.00 97.69 88 ILE A O 1
ATOM 709 N N . ASP A 1 89 ? -5.966 -12.035 2.669 1.00 97.31 89 ASP A N 1
ATOM 710 C CA . ASP A 1 89 ? -5.098 -12.748 1.729 1.00 97.31 89 ASP A CA 1
ATOM 711 C C . ASP A 1 89 ? -4.041 -11.821 1.100 1.00 97.31 89 ASP A C 1
ATOM 713 O O . ASP A 1 89 ? -2.916 -12.242 0.821 1.00 97.31 89 ASP A O 1
ATOM 717 N N . ALA A 1 90 ? -4.378 -10.545 0.875 1.00 97.56 90 ALA A N 1
ATOM 718 C CA . ALA A 1 90 ? -3.428 -9.544 0.399 1.00 97.56 90 ALA A CA 1
ATOM 719 C C . ALA A 1 90 ? -2.364 -9.202 1.450 1.00 97.56 90 ALA A C 1
ATOM 721 O O . ALA A 1 90 ? -1.195 -9.051 1.093 1.00 97.56 90 ALA A O 1
ATOM 722 N N . LEU A 1 91 ? -2.757 -9.077 2.721 1.00 98.00 91 LEU A N 1
ATOM 723 C CA . LEU A 1 91 ? -1.829 -8.825 3.823 1.00 98.00 91 LEU A CA 1
ATOM 724 C C . LEU A 1 91 ? -0.937 -10.042 4.075 1.00 98.00 91 LEU A C 1
ATOM 726 O O . LEU A 1 91 ? 0.275 -9.873 4.132 1.00 98.00 91 LEU A O 1
ATOM 730 N N . ASP A 1 92 ? -1.498 -11.253 4.125 1.00 96.62 92 ASP A N 1
ATOM 731 C CA . ASP A 1 92 ? -0.728 -12.497 4.243 1.00 96.62 92 ASP A CA 1
ATOM 732 C C . ASP A 1 92 ? 0.324 -12.583 3.135 1.00 96.62 92 ASP A C 1
ATOM 734 O O . ASP A 1 92 ? 1.502 -12.771 3.415 1.00 96.62 92 ASP A O 1
ATOM 738 N N . ASN A 1 93 ? -0.070 -12.354 1.879 1.00 96.00 93 ASN A N 1
ATOM 739 C CA . ASN A 1 93 ? 0.864 -12.367 0.754 1.00 96.00 93 ASN A CA 1
ATOM 740 C C . ASN A 1 93 ? 1.950 -11.279 0.848 1.00 96.00 93 ASN A C 1
ATOM 742 O O . ASN A 1 93 ? 3.062 -11.472 0.367 1.00 96.00 93 ASN A O 1
ATOM 746 N N . PHE A 1 94 ? 1.636 -10.118 1.424 1.00 96.19 94 PHE A N 1
ATOM 747 C CA . PHE A 1 94 ? 2.620 -9.060 1.635 1.00 96.19 94 PHE A CA 1
ATOM 748 C C . PHE A 1 94 ? 3.619 -9.429 2.738 1.00 96.19 94 PHE A C 1
ATOM 750 O O . PHE A 1 94 ? 4.822 -9.281 2.536 1.00 96.19 94 PHE A O 1
ATOM 757 N N . PHE A 1 95 ? 3.147 -9.915 3.884 1.00 96.19 95 PHE A N 1
ATOM 758 C CA . PHE A 1 95 ? 4.010 -10.213 5.025 1.00 96.19 95 PHE A CA 1
ATOM 759 C C . PHE A 1 95 ? 4.790 -11.520 4.873 1.00 96.19 95 PHE A C 1
ATOM 761 O O . PHE A 1 95 ? 5.920 -11.567 5.337 1.00 96.19 95 PHE A O 1
ATOM 768 N N . ASP A 1 96 ? 4.279 -12.514 4.142 1.00 93.62 96 ASP A N 1
ATOM 769 C CA . ASP A 1 96 ? 5.015 -13.748 3.793 1.00 93.62 96 ASP A CA 1
ATOM 770 C C . ASP A 1 96 ? 6.343 -13.458 3.075 1.00 93.62 96 ASP A C 1
ATOM 772 O O . ASP A 1 96 ? 7.329 -14.170 3.227 1.00 93.62 96 ASP A O 1
ATOM 776 N N . GLU A 1 97 ? 6.409 -12.358 2.320 1.00 85.75 97 GLU A N 1
ATOM 777 C CA . GLU A 1 97 ? 7.633 -11.946 1.628 1.00 85.75 97 GLU A CA 1
ATOM 778 C C . GLU A 1 97 ? 8.609 -11.137 2.493 1.00 85.75 97 GLU A C 1
ATOM 780 O O . GLU A 1 97 ? 9.716 -10.852 2.029 1.00 85.75 97 GLU A O 1
ATOM 785 N N . ASN A 1 98 ? 8.197 -10.694 3.684 1.00 81.81 98 ASN A N 1
ATOM 786 C CA . ASN A 1 98 ? 8.914 -9.676 4.458 1.00 81.81 98 ASN A CA 1
ATOM 787 C C . ASN A 1 98 ? 9.137 -10.039 5.934 1.00 81.81 98 ASN A C 1
ATOM 789 O O . ASN A 1 98 ? 9.950 -9.381 6.578 1.00 81.81 98 ASN A O 1
ATOM 793 N N . GLU A 1 99 ? 8.433 -11.034 6.470 1.00 89.38 99 GLU A N 1
ATOM 794 C CA . GLU A 1 99 ? 8.408 -11.365 7.896 1.00 89.38 99 GLU A CA 1
ATOM 795 C C . GLU A 1 99 ? 8.527 -12.884 8.095 1.00 89.38 99 GLU A C 1
ATOM 797 O O . GLU A 1 99 ? 8.011 -13.668 7.302 1.00 89.38 99 GLU A O 1
ATOM 802 N N . GLU A 1 100 ? 9.198 -13.310 9.169 1.00 85.00 100 GLU A N 1
ATOM 803 C CA . GLU A 1 100 ? 9.398 -14.738 9.474 1.00 85.00 100 GLU A CA 1
ATOM 804 C C . GLU A 1 100 ? 8.152 -15.395 10.091 1.00 85.00 100 GLU A C 1
ATOM 806 O O . GLU A 1 100 ? 7.853 -16.554 9.810 1.00 85.00 100 GLU A O 1
ATOM 811 N N . ASP A 1 101 ? 7.420 -14.652 10.929 1.00 91.75 101 ASP A N 1
ATOM 812 C CA . ASP A 1 101 ? 6.179 -15.090 11.575 1.00 91.75 101 ASP A CA 1
ATOM 813 C C . ASP A 1 101 ? 5.057 -14.090 11.276 1.00 91.75 101 ASP A C 1
ATOM 815 O O . ASP A 1 101 ? 4.861 -13.094 11.978 1.00 91.75 101 ASP A O 1
ATOM 819 N N . ILE A 1 102 ? 4.317 -14.376 10.206 1.00 93.94 102 ILE A N 1
ATOM 820 C CA . ILE A 1 102 ? 3.205 -13.554 9.714 1.00 93.94 102 ILE A CA 1
ATOM 821 C C . ILE A 1 102 ? 2.111 -13.415 10.777 1.00 93.94 102 ILE A C 1
ATOM 823 O O . ILE A 1 102 ? 1.546 -12.334 10.956 1.00 93.94 102 ILE A O 1
ATOM 827 N N . ASP A 1 103 ? 1.815 -14.491 11.509 1.00 94.00 103 ASP A N 1
ATOM 828 C CA . ASP A 1 103 ? 0.720 -14.508 12.476 1.00 94.00 103 ASP A CA 1
ATOM 829 C C . ASP A 1 103 ? 1.036 -13.662 13.708 1.00 94.00 103 ASP A C 1
ATOM 831 O O . ASP A 1 103 ? 0.111 -13.216 14.385 1.00 94.00 103 ASP A O 1
ATOM 835 N N . ALA A 1 104 ? 2.313 -13.381 13.978 1.00 93.88 104 ALA A N 1
ATOM 836 C CA . ALA A 1 104 ? 2.735 -12.478 15.039 1.00 93.88 104 ALA A CA 1
ATOM 837 C C . ALA A 1 104 ? 2.691 -10.988 14.661 1.00 93.88 104 ALA A C 1
ATOM 839 O O . ALA A 1 104 ? 2.752 -10.160 15.582 1.00 93.88 104 ALA A O 1
ATOM 840 N N . VAL A 1 105 ? 2.573 -10.641 13.372 1.00 95.81 105 VAL A N 1
ATOM 841 C CA . VAL A 1 105 ? 2.554 -9.254 12.879 1.00 95.81 105 VAL A CA 1
ATOM 842 C C . VAL A 1 105 ? 1.261 -8.568 13.298 1.00 95.81 105 VAL A C 1
ATOM 844 O O . VAL A 1 105 ? 0.181 -8.948 12.849 1.00 95.81 105 VAL A O 1
ATOM 847 N N . ALA A 1 106 ? 1.361 -7.533 14.136 1.00 96.75 106 ALA A N 1
ATOM 848 C CA . ALA A 1 106 ? 0.227 -6.709 14.543 1.00 96.75 106 ALA A CA 1
ATOM 849 C C . ALA A 1 106 ? 0.072 -5.470 13.676 1.00 96.75 106 ALA A C 1
ATOM 851 O O . ALA A 1 106 ? 1.018 -4.714 13.456 1.00 96.75 106 ALA A O 1
ATOM 852 N N . VAL A 1 107 ? -1.157 -5.239 13.228 1.00 97.94 107 VAL A N 1
ATOM 853 C CA . VAL A 1 107 ? -1.488 -4.140 12.331 1.00 97.94 107 VAL A CA 1
ATOM 854 C C . VAL A 1 107 ? -2.573 -3.255 12.924 1.00 97.94 107 VAL A C 1
ATOM 856 O O . VAL A 1 107 ? -3.500 -3.724 13.591 1.00 97.94 107 VAL A O 1
ATOM 859 N N . TRP A 1 108 ? -2.466 -1.957 12.663 1.00 98.00 108 TRP A N 1
ATOM 860 C CA . TRP A 1 108 ? -3.544 -1.013 12.898 1.00 98.00 108 TRP A CA 1
ATOM 861 C C . TRP A 1 108 ? -4.513 -1.095 11.721 1.00 98.00 108 TRP A C 1
ATOM 863 O O . TRP A 1 108 ? -4.156 -0.800 10.580 1.00 98.00 108 TRP A O 1
ATOM 873 N N . PHE A 1 109 ? -5.742 -1.520 11.992 1.00 97.88 109 PHE A N 1
ATOM 874 C CA . PHE A 1 109 ? -6.790 -1.740 11.006 1.00 97.88 109 PHE A CA 1
ATOM 875 C C . PHE A 1 109 ? -8.053 -1.006 11.441 1.00 97.88 109 PHE A C 1
ATOM 877 O O . PHE A 1 109 ? -8.654 -1.347 12.458 1.00 97.88 109 PHE A O 1
ATOM 884 N N . CYS A 1 110 ? -8.479 0.005 10.680 1.00 95.06 110 CYS A N 1
ATOM 885 C CA . CYS A 1 110 ? -9.469 0.984 11.148 1.00 95.06 110 CYS A CA 1
ATOM 886 C C . CYS A 1 110 ? -10.798 0.382 11.646 1.00 95.06 110 CYS A C 1
ATOM 888 O O . CYS A 1 110 ? -11.392 0.929 12.573 1.00 95.06 110 CYS A O 1
ATOM 890 N N . MET A 1 111 ? -11.254 -0.752 11.095 1.00 96.81 111 MET A N 1
ATOM 891 C CA . MET A 1 111 ? -12.449 -1.459 11.584 1.00 96.81 111 MET A CA 1
ATOM 892 C C . MET A 1 111 ? -12.276 -1.999 13.014 1.00 96.81 111 MET A C 1
ATOM 894 O O . MET A 1 111 ? -13.237 -2.019 13.779 1.00 96.81 111 MET A O 1
ATOM 898 N N . PHE A 1 112 ? -11.070 -2.438 13.374 1.00 97.56 112 PHE A N 1
ATOM 899 C CA . PHE A 1 112 ? -10.764 -3.038 14.673 1.00 97.56 112 PHE A CA 1
ATOM 900 C C . PHE A 1 112 ? -10.231 -2.028 15.689 1.00 97.56 112 PHE A C 1
ATOM 902 O O . PHE A 1 112 ? -10.540 -2.139 16.874 1.00 97.56 112 PHE A O 1
ATOM 909 N N . ASN A 1 113 ? -9.454 -1.048 15.226 1.00 96.44 113 ASN A N 1
ATOM 910 C CA . ASN A 1 113 ? -8.809 -0.042 16.064 1.00 96.44 113 ASN A CA 1
ATOM 911 C C . ASN A 1 113 ? -9.733 1.100 16.472 1.00 96.44 113 ASN A C 1
ATOM 913 O O . ASN A 1 113 ? -9.653 1.569 17.604 1.00 96.44 113 ASN A O 1
ATOM 917 N N . ASN A 1 114 ? -10.612 1.554 15.578 1.00 94.44 114 ASN A N 1
ATOM 918 C CA . ASN A 1 114 ? -11.554 2.601 15.942 1.00 94.44 114 ASN A CA 1
ATOM 919 C C . ASN A 1 114 ? -12.742 2.001 16.693 1.00 94.44 114 ASN A C 1
ATOM 921 O O . ASN A 1 114 ? -13.253 0.936 16.330 1.00 94.44 114 ASN A O 1
ATOM 925 N N . ASN A 1 115 ? -13.223 2.710 17.714 1.00 95.06 115 ASN A N 1
ATOM 926 C CA . ASN A 1 115 ? -14.434 2.319 18.419 1.00 95.06 115 ASN A CA 1
ATOM 927 C C . ASN A 1 115 ? -15.660 2.519 17.511 1.00 95.06 115 ASN A C 1
ATOM 929 O O . ASN A 1 115 ? -16.131 3.636 17.289 1.00 95.06 115 ASN A O 1
ATOM 933 N N . GLN A 1 116 ? -16.185 1.412 16.984 1.00 94.50 116 GLN A N 1
ATOM 934 C CA . GLN A 1 116 ? -17.296 1.421 16.032 1.00 94.50 116 GLN A CA 1
ATOM 935 C C . GLN A 1 116 ? -18.624 1.860 16.661 1.00 94.50 116 GLN A C 1
ATOM 937 O O . GLN A 1 116 ? -19.522 2.299 15.933 1.00 94.50 116 GLN A O 1
ATOM 942 N N . HIS A 1 117 ? -18.752 1.777 17.988 1.00 94.19 117 HIS A N 1
ATOM 943 C CA . HIS A 1 117 ? -19.914 2.270 18.729 1.00 94.19 117 HIS A CA 1
ATOM 944 C C . HIS A 1 117 ? -19.896 3.800 18.810 1.00 94.19 117 HIS A C 1
ATOM 946 O O . HIS A 1 117 ? -20.906 4.431 18.501 1.00 94.19 117 HIS A O 1
ATOM 952 N N . GLU A 1 118 ? -18.734 4.409 19.084 1.00 91.31 118 GLU A N 1
ATOM 953 C CA . GLU A 1 118 ? -18.574 5.875 19.047 1.00 91.31 118 GLU A CA 1
ATOM 954 C C . GLU A 1 118 ? -18.781 6.444 17.634 1.00 91.31 118 GLU A C 1
ATOM 956 O O . GLU A 1 118 ? -19.491 7.438 17.465 1.00 91.31 118 GLU A O 1
ATOM 961 N N . ILE A 1 119 ? -18.219 5.789 16.606 1.00 86.56 119 ILE A N 1
ATOM 962 C CA . ILE A 1 119 ? -18.412 6.197 15.202 1.00 86.56 119 ILE A CA 1
ATOM 963 C C . ILE A 1 119 ? -19.898 6.172 14.833 1.00 86.56 119 ILE A C 1
ATOM 965 O O . ILE A 1 119 ? -20.405 7.117 14.232 1.00 86.56 119 ILE A O 1
ATOM 969 N N . SER A 1 120 ? -20.611 5.102 15.195 1.00 82.25 120 SER A N 1
ATOM 970 C CA . SER A 1 120 ? -22.028 4.945 14.834 1.00 82.25 120 SER A CA 1
ATOM 971 C C . SER A 1 120 ? -22.939 5.906 15.588 1.00 82.25 120 SER A C 1
ATOM 973 O O . SER A 1 120 ? -23.961 6.320 15.047 1.00 82.25 120 SER A O 1
ATOM 975 N N . GLY A 1 121 ? -22.572 6.260 16.822 1.00 77.69 121 GLY A N 1
ATOM 976 C CA . GLY A 1 121 ? -23.299 7.237 17.624 1.00 77.69 121 GLY A CA 1
ATOM 977 C C . GLY A 1 121 ? -23.065 8.689 17.199 1.00 77.69 121 GLY A C 1
ATOM 978 O O . GLY A 1 121 ? -23.782 9.565 17.673 1.00 77.69 121 GLY A O 1
ATOM 979 N N . GLY A 1 122 ? -22.075 8.965 16.339 1.00 79.19 122 GLY A N 1
ATOM 980 C CA . GLY A 1 122 ? -21.729 10.330 15.928 1.00 79.19 122 GLY A CA 1
ATOM 981 C C . GLY A 1 122 ? -21.291 11.214 17.101 1.00 79.19 122 GLY A C 1
ATOM 982 O O . GLY A 1 122 ? -21.484 12.426 17.076 1.00 79.19 122 GLY A O 1
ATOM 983 N N . THR A 1 123 ? -20.739 10.611 18.157 1.00 77.81 123 THR A N 1
ATOM 984 C CA . THR A 1 123 ? -20.479 11.286 19.440 1.00 77.81 123 THR A CA 1
ATOM 985 C C . THR A 1 123 ? -19.214 12.144 19.434 1.00 77.81 123 THR A C 1
ATOM 987 O O . THR A 1 123 ? -18.988 12.921 20.363 1.00 77.81 123 THR A O 1
ATOM 990 N N . ARG A 1 124 ? -18.374 12.011 18.401 1.00 85.19 124 ARG A N 1
ATOM 991 C CA . ARG A 1 124 ? -17.078 12.688 18.274 1.00 85.19 124 ARG A CA 1
ATOM 992 C C . ARG A 1 124 ? -17.034 13.566 17.017 1.00 85.19 124 ARG A C 1
ATOM 994 O O . ARG A 1 124 ? -17.510 13.129 15.969 1.00 85.19 124 ARG A O 1
ATOM 1001 N N . PRO A 1 125 ? -16.436 14.770 17.088 1.00 88.81 125 PRO A N 1
ATOM 1002 C CA . PRO A 1 125 ? -16.244 15.623 15.917 1.00 88.81 125 PRO A CA 1
ATOM 1003 C C . PRO A 1 125 ? -15.181 15.047 14.969 1.00 88.81 125 PRO A C 1
ATOM 1005 O O . PRO A 1 125 ? -14.333 14.260 15.384 1.00 88.81 125 PRO A O 1
ATOM 1008 N N . PHE A 1 126 ? -15.165 15.509 13.715 1.00 87.75 126 PHE A N 1
ATOM 1009 C CA . PHE A 1 126 ? -14.158 15.125 12.713 1.00 87.75 126 PHE A CA 1
ATOM 1010 C C . PHE A 1 126 ? -12.716 15.272 13.229 1.00 87.75 126 PHE A C 1
ATOM 1012 O O . PHE A 1 126 ? -11.920 14.349 13.080 1.00 87.75 126 PHE A O 1
ATOM 1019 N N . ALA A 1 127 ? -12.404 16.391 13.898 1.00 88.62 127 ALA A N 1
ATOM 1020 C CA . ALA A 1 127 ? -11.067 16.673 14.429 1.00 88.62 127 ALA A CA 1
ATOM 1021 C C . ALA A 1 127 ? -10.546 15.564 15.359 1.00 88.62 127 ALA A C 1
ATOM 1023 O O . ALA A 1 127 ? -9.382 15.199 15.282 1.00 88.62 127 ALA A O 1
ATOM 1024 N N . TYR A 1 128 ? -11.421 14.951 16.164 1.00 89.12 128 TYR A N 1
ATOM 1025 C CA . TYR A 1 128 ? -11.034 13.846 17.042 1.00 89.12 128 TYR A CA 1
ATOM 1026 C C . TYR A 1 128 ? -10.537 12.627 16.250 1.00 89.12 128 TYR A C 1
ATOM 1028 O O . TYR A 1 128 ? -9.493 12.060 16.567 1.00 89.12 128 TYR A O 1
ATOM 1036 N N . TRP A 1 129 ? -11.276 12.221 15.213 1.00 88.31 129 TRP A N 1
ATOM 1037 C CA . TRP A 1 129 ? -10.898 11.078 14.376 1.00 88.31 129 TRP A CA 1
ATOM 1038 C C . TRP A 1 129 ? -9.678 11.381 13.521 1.00 88.31 129 TRP A C 1
ATOM 1040 O O . TRP A 1 129 ? -8.834 10.509 13.331 1.00 88.31 129 TRP A O 1
ATOM 1050 N N . PHE A 1 130 ? -9.579 12.619 13.047 1.00 88.19 130 PHE A N 1
ATOM 1051 C CA . PHE A 1 130 ? -8.432 13.112 12.309 1.00 88.19 130 PHE A CA 1
ATOM 1052 C C . PHE A 1 130 ? -7.147 13.054 13.144 1.00 88.19 130 PHE A C 1
ATOM 1054 O O . PHE A 1 130 ? -6.154 12.493 12.682 1.00 88.19 130 PHE A O 1
ATOM 1061 N N . ASP A 1 131 ? -7.179 13.561 14.379 1.00 89.12 131 ASP A N 1
ATOM 1062 C CA . ASP A 1 131 ? -6.031 13.537 15.287 1.00 89.12 131 ASP A CA 1
ATOM 1063 C C . ASP A 1 131 ? -5.649 12.094 15.633 1.00 89.12 131 ASP A C 1
ATOM 1065 O O . ASP A 1 131 ? -4.497 11.705 15.469 1.00 89.12 131 ASP A O 1
ATOM 1069 N N . LYS A 1 132 ? -6.627 11.241 15.980 1.00 88.38 132 LYS A N 1
ATOM 1070 C CA . LYS A 1 132 ? -6.391 9.807 16.229 1.00 88.38 132 LYS A CA 1
ATOM 1071 C C . LYS A 1 132 ? -5.731 9.098 15.048 1.00 88.38 132 LYS A C 1
ATOM 1073 O O . LYS A 1 132 ? -4.826 8.285 15.247 1.00 88.38 132 LYS A O 1
ATOM 1078 N N . PHE A 1 133 ? -6.198 9.383 13.837 1.00 90.56 133 PHE A N 1
ATOM 1079 C CA . PHE A 1 133 ? -5.621 8.863 12.605 1.00 90.56 133 PHE A CA 1
ATOM 1080 C C . PHE A 1 133 ? -4.167 9.326 12.437 1.00 90.56 133 PHE A C 1
ATOM 1082 O O . PHE A 1 133 ? -3.280 8.491 12.249 1.00 90.56 133 PHE A O 1
ATOM 1089 N N . LYS A 1 134 ? -3.921 10.637 12.542 1.00 89.75 134 LYS A N 1
ATOM 1090 C CA . LYS A 1 134 ? -2.596 11.230 12.351 1.00 89.75 134 LYS A CA 1
ATOM 1091 C C . LYS A 1 134 ? -1.602 10.733 13.398 1.00 89.75 134 LYS A C 1
ATOM 1093 O O . LYS A 1 134 ? -0.489 10.360 13.029 1.00 89.75 134 LYS A O 1
ATOM 1098 N N . ASP A 1 135 ? -2.011 10.666 14.660 1.00 91.50 135 ASP A N 1
ATOM 1099 C CA . ASP A 1 135 ? -1.200 10.152 15.764 1.00 91.50 135 ASP A CA 1
ATOM 1100 C C . ASP A 1 135 ? -0.827 8.686 15.531 1.00 91.50 135 ASP A C 1
ATOM 1102 O O . ASP A 1 135 ? 0.345 8.328 15.627 1.00 91.50 135 ASP A O 1
ATOM 1106 N N . SER A 1 136 ? -1.801 7.848 15.154 1.00 92.81 136 SER A N 1
ATOM 1107 C CA . SER A 1 136 ? -1.565 6.419 14.904 1.00 92.81 136 SER A CA 1
ATOM 1108 C C . SER A 1 136 ? -0.606 6.208 13.732 1.00 92.81 136 SER A C 1
ATOM 1110 O O . SER A 1 136 ? 0.362 5.462 13.853 1.00 92.81 136 SER A O 1
ATOM 1112 N N . LEU A 1 137 ? -0.841 6.877 12.599 1.00 92.62 137 LEU A N 1
ATOM 1113 C CA . LEU A 1 137 ? 0.010 6.745 11.416 1.00 92.62 137 LEU A CA 1
ATOM 1114 C C . LEU A 1 137 ? 1.432 7.256 11.696 1.00 92.62 137 LEU A C 1
ATOM 1116 O O . LEU A 1 137 ? 2.396 6.569 11.358 1.00 92.62 137 LEU A O 1
ATOM 1120 N N . THR A 1 138 ? 1.566 8.406 12.365 1.00 92.25 138 THR A N 1
ATOM 1121 C CA . THR A 1 138 ? 2.873 8.985 12.721 1.00 92.25 138 THR A CA 1
ATOM 1122 C C . THR A 1 138 ? 3.636 8.089 13.695 1.00 92.25 138 THR A C 1
ATOM 1124 O O . THR A 1 138 ? 4.822 7.847 13.492 1.00 92.25 138 THR A O 1
ATOM 1127 N N . ALA A 1 139 ? 2.965 7.564 14.726 1.00 92.50 139 ALA A N 1
ATOM 1128 C CA . ALA A 1 139 ? 3.587 6.687 15.716 1.00 92.50 139 ALA A CA 1
ATOM 1129 C C . ALA A 1 139 ? 4.052 5.354 15.112 1.00 92.50 139 ALA A C 1
ATOM 1131 O O . ALA A 1 139 ? 5.096 4.838 15.500 1.00 92.50 139 ALA A O 1
ATOM 1132 N N . ILE A 1 140 ? 3.294 4.796 14.163 1.00 95.94 140 ILE A N 1
ATOM 1133 C CA . ILE A 1 140 ? 3.642 3.531 13.503 1.00 95.94 140 ILE A CA 1
ATOM 1134 C C . ILE A 1 140 ? 4.744 3.736 12.451 1.00 95.94 140 ILE A C 1
ATOM 1136 O O . ILE A 1 140 ? 5.628 2.894 12.300 1.00 95.94 140 ILE A O 1
ATOM 1140 N N . GLY A 1 141 ? 4.693 4.831 11.683 1.00 95.38 141 GLY A N 1
ATOM 1141 C CA . GLY A 1 141 ? 5.715 5.181 10.687 1.00 95.38 141 GLY A CA 1
ATOM 1142 C C . GLY A 1 141 ? 5.798 4.239 9.476 1.00 95.38 141 GLY A C 1
ATOM 1143 O O . GLY A 1 141 ? 6.729 4.338 8.672 1.00 95.38 141 GLY A O 1
ATOM 1144 N N . ARG A 1 142 ? 4.843 3.316 9.320 1.00 96.06 142 ARG A N 1
ATOM 1145 C CA . ARG A 1 142 ? 4.757 2.370 8.199 1.00 96.06 142 ARG A CA 1
ATOM 1146 C C . ARG A 1 142 ? 3.309 2.200 7.764 1.00 96.06 142 ARG A C 1
ATOM 1148 O O . ARG A 1 142 ? 2.447 1.920 8.593 1.00 96.06 142 ARG A O 1
ATOM 1155 N N . VAL A 1 143 ? 3.048 2.331 6.469 1.00 96.69 143 VAL A N 1
ATOM 1156 C CA . VAL A 1 143 ? 1.727 2.183 5.857 1.00 96.69 143 VAL A CA 1
ATOM 1157 C C . VAL A 1 143 ? 1.781 1.103 4.788 1.00 96.69 143 VAL A C 1
ATOM 1159 O O . VAL A 1 143 ? 2.630 1.143 3.900 1.00 96.69 143 VAL A O 1
ATOM 1162 N N . VAL A 1 144 ? 0.844 0.162 4.857 1.00 97.12 144 VAL A N 1
ATOM 1163 C CA . VAL A 1 144 ? 0.579 -0.804 3.791 1.00 97.12 144 VAL A CA 1
ATOM 1164 C C . VAL A 1 144 ? -0.815 -0.549 3.226 1.00 97.12 144 VAL A C 1
ATOM 1166 O O . VAL A 1 144 ? -1.813 -0.592 3.947 1.00 97.12 144 VAL A O 1
ATOM 1169 N N . MET A 1 145 ? -0.896 -0.244 1.931 1.00 96.88 145 MET A N 1
ATOM 1170 C CA . MET A 1 145 ? -2.166 -0.043 1.234 1.00 96.88 145 MET A CA 1
ATOM 1171 C C . MET A 1 145 ? -2.575 -1.298 0.469 1.00 96.88 145 MET A C 1
ATOM 1173 O O . MET A 1 145 ? -1.831 -1.787 -0.374 1.00 96.88 145 MET A O 1
ATOM 1177 N N . VAL A 1 146 ? -3.796 -1.781 0.688 1.00 96.44 146 VAL A N 1
ATOM 1178 C CA . VAL A 1 146 ? -4.364 -2.873 -0.111 1.00 96.44 146 VAL A CA 1
ATOM 1179 C C . VAL A 1 146 ? -4.890 -2.321 -1.441 1.00 96.44 146 VAL A C 1
ATOM 1181 O O . VAL A 1 146 ? -5.817 -1.507 -1.456 1.00 96.44 146 VAL A O 1
ATOM 1184 N N . LEU A 1 147 ? -4.335 -2.771 -2.571 1.00 92.00 147 LEU A N 1
ATOM 1185 C CA . LEU A 1 147 ? -4.822 -2.420 -3.913 1.00 92.00 147 LEU A CA 1
ATOM 1186 C C . LEU A 1 147 ? -5.634 -3.575 -4.514 1.00 92.00 147 LEU A C 1
ATOM 1188 O O . LEU A 1 147 ? -5.111 -4.664 -4.740 1.00 92.00 147 LEU A O 1
ATOM 1192 N N . SER A 1 148 ? -6.918 -3.327 -4.799 1.00 88.31 148 SER A N 1
ATOM 1193 C CA . SER A 1 148 ? -7.793 -4.274 -5.498 1.00 88.31 148 SER A CA 1
ATOM 1194 C C . SER A 1 148 ? -8.945 -3.550 -6.232 1.00 88.31 148 SER A C 1
ATOM 1196 O O . SER A 1 148 ? -9.596 -2.689 -5.632 1.00 88.31 148 SER A O 1
ATOM 1198 N N . PRO A 1 149 ? -9.226 -3.863 -7.513 1.00 89.25 149 PRO A N 1
ATOM 1199 C CA . PRO A 1 149 ? -8.298 -4.508 -8.441 1.00 89.25 149 PRO A CA 1
ATOM 1200 C C . PRO A 1 149 ? -7.055 -3.627 -8.662 1.00 89.25 149 PRO A C 1
ATOM 1202 O O . PRO A 1 149 ? -7.109 -2.413 -8.472 1.00 89.25 149 PRO A O 1
ATOM 1205 N N 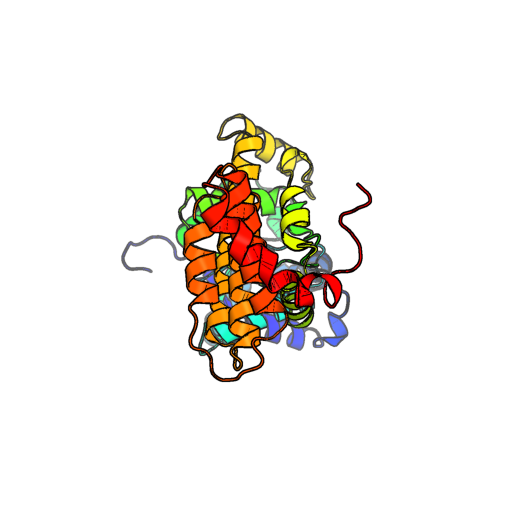. TRP A 1 150 ? -5.931 -4.217 -9.066 1.00 86.25 150 TRP A N 1
ATOM 1206 C CA . TRP A 1 150 ? -4.658 -3.490 -9.179 1.00 86.25 150 TRP A CA 1
ATOM 1207 C C . TRP A 1 150 ? -4.685 -2.347 -10.219 1.00 86.25 150 TRP A C 1
ATOM 1209 O O . TRP A 1 150 ? -4.022 -1.332 -10.028 1.00 86.25 150 TRP A O 1
ATOM 1219 N N . ASN A 1 151 ? -5.477 -2.477 -11.290 1.00 83.38 151 ASN A N 1
ATOM 1220 C CA . ASN A 1 151 ? -5.561 -1.527 -12.412 1.00 83.38 151 ASN A CA 1
ATOM 1221 C C . ASN A 1 151 ? -6.619 -0.421 -12.231 1.00 83.38 151 ASN A C 1
ATOM 1223 O O . ASN A 1 151 ? -6.709 0.512 -13.023 1.00 83.38 151 ASN A O 1
ATOM 1227 N N . SER A 1 152 ? -7.470 -0.519 -11.214 1.00 83.56 152 SER A N 1
ATOM 1228 C CA . SER A 1 152 ? -8.411 0.544 -10.852 1.00 83.56 152 SER A CA 1
ATOM 1229 C C . SER A 1 152 ? -8.748 0.424 -9.368 1.00 83.56 152 SER A C 1
ATOM 1231 O O . SER A 1 152 ? -9.873 0.077 -8.995 1.00 83.56 152 SER A O 1
ATOM 1233 N N . PRO A 1 153 ? -7.747 0.630 -8.499 1.00 84.69 153 PRO A N 1
ATOM 1234 C CA . PRO A 1 153 ? -7.891 0.320 -7.092 1.00 84.69 153 PRO A CA 1
ATOM 1235 C C . PRO A 1 153 ? -8.886 1.268 -6.441 1.00 84.69 153 PRO A C 1
ATOM 1237 O O . PRO A 1 153 ? -8.769 2.495 -6.521 1.00 84.69 153 PRO A O 1
ATOM 1240 N N . MET A 1 154 ? -9.864 0.697 -5.741 1.00 88.19 154 MET A N 1
ATOM 1241 C CA . MET A 1 154 ? -10.918 1.494 -5.121 1.00 88.19 154 MET A CA 1
ATOM 1242 C C . MET A 1 154 ? -10.364 2.448 -4.062 1.00 88.19 154 MET A C 1
ATOM 1244 O O . MET A 1 154 ? -10.906 3.538 -3.900 1.00 88.19 154 MET A O 1
ATOM 1248 N N . THR A 1 155 ? -9.283 2.083 -3.372 1.00 89.38 155 THR A N 1
ATOM 1249 C CA . THR A 1 155 ? -8.585 2.946 -2.404 1.00 89.38 155 THR A CA 1
ATOM 1250 C C . THR A 1 155 ? -8.208 4.297 -3.008 1.00 89.38 155 THR A C 1
ATOM 1252 O O . THR A 1 155 ? -8.453 5.319 -2.380 1.00 89.38 155 THR A O 1
ATOM 1255 N N . LEU A 1 156 ? -7.753 4.358 -4.261 1.00 87.56 156 LEU A N 1
ATOM 1256 C CA . LEU A 1 156 ? -7.382 5.631 -4.898 1.00 87.56 156 LEU A CA 1
ATOM 1257 C C . LEU A 1 156 ? -8.586 6.487 -5.328 1.00 87.56 156 LEU A C 1
ATOM 1259 O O . LEU A 1 156 ? -8.423 7.635 -5.729 1.00 87.56 156 LEU A O 1
ATOM 1263 N N . THR A 1 157 ? -9.810 5.968 -5.193 1.00 88.75 157 THR A N 1
ATOM 1264 C CA . THR A 1 157 ? -11.059 6.732 -5.374 1.00 88.75 157 THR A CA 1
ATOM 1265 C C . THR A 1 157 ? -11.666 7.208 -4.051 1.00 88.75 157 THR A C 1
ATOM 1267 O O . THR A 1 157 ? -12.728 7.835 -4.038 1.00 88.75 157 THR A O 1
ATOM 1270 N N . ARG A 1 158 ? -11.031 6.904 -2.912 1.00 90.44 158 ARG A N 1
ATOM 1271 C CA . ARG A 1 158 ? -11.558 7.185 -1.571 1.00 90.44 158 ARG A CA 1
ATOM 1272 C C . ARG A 1 158 ? -10.781 8.314 -0.916 1.00 90.44 158 ARG A C 1
ATOM 1274 O O . ARG A 1 158 ? -9.566 8.229 -0.796 1.00 90.44 158 ARG A O 1
ATOM 1281 N N . THR A 1 159 ? -11.494 9.334 -0.441 1.00 91.31 159 THR A N 1
ATOM 1282 C CA . THR A 1 159 ? -10.874 10.552 0.107 1.00 91.31 159 THR A CA 1
ATOM 1283 C C . THR A 1 159 ? -9.940 10.247 1.272 1.00 91.31 159 THR A C 1
ATOM 1285 O O . THR A 1 159 ? -8.795 10.682 1.258 1.00 91.31 159 THR A O 1
ATOM 1288 N N . TRP A 1 160 ? -10.390 9.420 2.220 1.00 92.06 160 TRP A N 1
ATOM 1289 C CA . TRP A 1 160 ? -9.569 8.973 3.346 1.00 92.06 160 TRP A CA 1
ATOM 1290 C C . TRP A 1 160 ? -8.300 8.240 2.897 1.00 92.06 160 TRP A C 1
ATOM 1292 O O . TRP A 1 160 ? -7.219 8.608 3.324 1.00 92.06 160 TRP A O 1
ATOM 1302 N N . CYS A 1 161 ? -8.399 7.271 1.984 1.00 92.00 161 CYS A N 1
ATOM 1303 C CA . CYS A 1 161 ? -7.236 6.494 1.545 1.00 92.00 161 CYS A CA 1
ATOM 1304 C C . CYS A 1 161 ? -6.222 7.327 0.748 1.00 92.00 161 CYS A C 1
ATOM 1306 O O . CYS A 1 161 ? -5.021 7.150 0.912 1.00 92.00 161 CYS A O 1
ATOM 1308 N N . VAL A 1 162 ? -6.678 8.256 -0.098 1.00 88.62 162 VAL A N 1
ATOM 1309 C CA . VAL A 1 162 ? -5.774 9.191 -0.794 1.00 88.62 162 VAL A CA 1
ATOM 1310 C C . VAL A 1 162 ? -5.078 10.108 0.213 1.00 88.62 162 VAL A C 1
ATOM 1312 O O . VAL A 1 162 ? -3.877 10.354 0.113 1.00 88.62 162 VAL A O 1
ATOM 1315 N N . PHE A 1 163 ? -5.818 10.572 1.218 1.00 88.94 163 PHE A N 1
ATOM 1316 C CA . PHE A 1 163 ? -5.270 11.396 2.284 1.00 88.94 163 PHE A CA 1
ATOM 1317 C C . PHE A 1 163 ? -4.290 10.623 3.186 1.00 88.94 163 PHE A C 1
ATOM 1319 O O . PHE A 1 163 ? -3.276 11.180 3.588 1.00 88.94 163 PHE A O 1
ATOM 1326 N N . GLU A 1 164 ? -4.523 9.331 3.437 1.00 92.69 164 GLU A N 1
ATOM 1327 C CA . GLU A 1 164 ? -3.596 8.433 4.144 1.00 92.69 164 GLU A CA 1
ATOM 1328 C C . GLU A 1 164 ? -2.235 8.345 3.443 1.00 92.69 164 GLU A C 1
ATOM 1330 O O . GLU A 1 164 ? -1.205 8.427 4.108 1.00 92.69 164 GLU A O 1
ATOM 1335 N N . VAL A 1 165 ? -2.215 8.247 2.107 1.00 89.31 165 VAL A N 1
ATOM 1336 C CA . VAL A 1 165 ? -0.964 8.279 1.326 1.00 89.31 165 VAL A CA 1
ATOM 1337 C C . VAL A 1 165 ? -0.267 9.626 1.482 1.00 89.31 165 VAL A C 1
ATOM 1339 O O . VAL A 1 165 ? 0.936 9.667 1.721 1.00 89.31 165 VAL A O 1
ATOM 1342 N N . TYR A 1 166 ? -1.013 10.728 1.374 1.00 89.25 166 TYR A N 1
ATOM 1343 C CA . TYR A 1 166 ? -0.452 12.066 1.558 1.00 89.25 166 TYR A CA 1
ATOM 1344 C C . TYR A 1 166 ? 0.178 12.231 2.947 1.00 89.25 166 TYR A C 1
ATOM 1346 O O . TYR A 1 166 ? 1.332 12.637 3.046 1.00 89.25 166 TYR A O 1
ATOM 1354 N N . VAL A 1 167 ? -0.532 11.858 4.014 1.00 89.38 167 VAL A N 1
ATOM 1355 C CA . VAL A 1 167 ? -0.000 11.953 5.378 1.00 89.38 167 VAL A CA 1
ATOM 1356 C C . VAL A 1 167 ? 1.211 11.046 5.564 1.00 89.38 167 VAL A C 1
ATOM 1358 O O . VAL A 1 167 ? 2.188 11.498 6.147 1.00 89.38 167 VAL A O 1
ATOM 1361 N N . ALA A 1 168 ? 1.203 9.827 5.013 1.00 90.69 168 ALA A N 1
ATOM 1362 C CA . ALA A 1 168 ? 2.374 8.950 5.033 1.00 90.69 168 ALA A CA 1
ATOM 1363 C C . ALA A 1 168 ? 3.615 9.620 4.428 1.00 90.69 168 ALA A C 1
ATOM 1365 O O . ALA A 1 168 ? 4.707 9.488 4.973 1.00 90.69 168 ALA A O 1
ATOM 1366 N N . ILE A 1 169 ? 3.453 10.378 3.345 1.00 88.12 169 ILE A N 1
ATOM 1367 C CA . ILE A 1 169 ? 4.553 11.110 2.707 1.00 88.12 169 ILE A CA 1
ATOM 1368 C C . ILE A 1 169 ? 5.036 12.259 3.591 1.00 88.12 169 ILE A C 1
ATOM 1370 O O . ILE A 1 169 ? 6.234 12.373 3.841 1.00 88.12 169 ILE A O 1
ATOM 1374 N N . GLU A 1 170 ? 4.117 13.081 4.097 1.00 87.75 170 GLU A N 1
ATOM 1375 C CA . GLU A 1 170 ? 4.451 14.236 4.941 1.00 87.75 170 GLU A CA 1
ATOM 1376 C C . GLU A 1 170 ? 5.144 13.826 6.244 1.00 87.75 170 GLU A C 1
ATOM 1378 O O . GLU A 1 170 ? 5.995 14.552 6.754 1.00 87.75 170 GLU A O 1
ATOM 1383 N N . THR A 1 171 ? 4.805 12.653 6.785 1.00 89.31 171 THR A N 1
ATOM 1384 C CA . THR A 1 171 ? 5.437 12.099 7.989 1.00 89.31 171 THR A CA 1
ATOM 1385 C C . THR A 1 171 ? 6.653 11.225 7.681 1.00 89.31 171 THR A C 1
ATOM 1387 O O . THR A 1 171 ? 7.181 10.593 8.592 1.00 89.31 171 THR A O 1
ATOM 1390 N N . ASN A 1 172 ? 7.090 11.148 6.417 1.00 90.81 172 ASN A N 1
ATOM 1391 C CA . ASN A 1 172 ? 8.181 10.282 5.960 1.00 90.81 172 ASN A CA 1
ATOM 1392 C C . ASN A 1 172 ? 8.013 8.808 6.395 1.00 90.81 172 ASN A C 1
ATOM 1394 O O . ASN A 1 172 ? 8.979 8.115 6.720 1.00 90.81 172 ASN A O 1
ATOM 1398 N N . ALA A 1 173 ? 6.766 8.335 6.438 1.00 93.25 173 ALA A N 1
ATOM 1399 C CA . ALA A 1 173 ? 6.438 6.953 6.737 1.00 93.25 173 ALA A CA 1
ATOM 1400 C C . ALA A 1 173 ? 6.809 6.055 5.551 1.00 93.25 173 ALA A C 1
ATOM 1402 O O . ALA A 1 173 ? 6.655 6.421 4.382 1.00 93.25 173 ALA A O 1
ATOM 1403 N N . ARG A 1 174 ? 7.253 4.830 5.844 1.00 94.31 174 ARG A N 1
ATOM 1404 C CA . ARG A 1 174 ? 7.469 3.821 4.804 1.00 94.31 174 ARG A CA 1
ATOM 1405 C C . ARG A 1 174 ? 6.124 3.453 4.185 1.00 94.31 174 ARG A C 1
ATOM 1407 O O . ARG A 1 174 ? 5.249 2.973 4.897 1.00 94.31 174 ARG A O 1
ATOM 1414 N N . PHE A 1 175 ? 5.987 3.616 2.874 1.00 95.00 175 PHE A N 1
ATOM 1415 C CA . PHE A 1 175 ? 4.789 3.221 2.139 1.00 95.00 175 PHE A CA 1
ATOM 1416 C C . PHE A 1 175 ? 5.037 1.963 1.304 1.00 95.00 175 PHE A C 1
ATOM 1418 O O . PHE A 1 175 ? 5.968 1.920 0.495 1.00 95.00 175 PHE A O 1
ATOM 1425 N N . GLU A 1 176 ? 4.169 0.970 1.471 1.00 95.31 176 GLU A N 1
ATOM 1426 C CA . GLU A 1 176 ? 4.129 -0.247 0.665 1.00 95.31 176 GLU A CA 1
ATOM 1427 C C . GLU A 1 176 ? 2.702 -0.577 0.219 1.00 95.31 176 GLU A C 1
ATOM 1429 O O . GLU A 1 176 ? 1.713 -0.035 0.718 1.00 95.31 176 GLU A O 1
ATOM 1434 N N . VAL A 1 177 ? 2.596 -1.509 -0.724 1.00 94.56 177 VAL A N 1
ATOM 1435 C CA . VAL A 1 177 ? 1.325 -2.000 -1.252 1.00 94.56 177 VAL A CA 1
ATOM 1436 C C . VAL A 1 177 ? 1.204 -3.502 -1.026 1.00 94.56 177 VAL A C 1
ATOM 1438 O O . VAL A 1 177 ? 2.125 -4.266 -1.316 1.00 94.56 177 VAL A O 1
ATOM 1441 N N . ALA A 1 178 ? 0.023 -3.915 -0.579 1.00 96.12 178 ALA A N 1
ATOM 1442 C CA . ALA A 1 178 ? -0.409 -5.299 -0.502 1.00 96.12 178 ALA A CA 1
ATOM 1443 C C . ALA A 1 178 ? -1.392 -5.620 -1.638 1.00 96.12 178 ALA A C 1
ATOM 1445 O O . ALA A 1 178 ? -2.300 -4.846 -1.951 1.00 96.12 178 ALA A O 1
ATOM 1446 N N . MET A 1 179 ? -1.227 -6.795 -2.239 1.00 94.88 179 MET A N 1
ATOM 1447 C CA . MET A 1 179 ? -2.121 -7.348 -3.257 1.00 94.88 179 MET A CA 1
ATOM 1448 C C . MET A 1 179 ? -2.276 -8.845 -3.015 1.00 94.88 179 MET A C 1
ATOM 1450 O O . MET A 1 179 ? -1.307 -9.518 -2.656 1.00 94.88 179 MET A O 1
ATOM 1454 N N . GLY A 1 180 ? -3.468 -9.384 -3.276 1.00 94.56 180 GLY A N 1
ATOM 1455 C CA . GLY A 1 180 ? -3.661 -10.833 -3.319 1.00 94.56 180 GLY A CA 1
ATOM 1456 C C . GLY A 1 180 ? -2.824 -11.471 -4.436 1.00 94.56 180 GLY A C 1
ATOM 1457 O O . GLY A 1 180 ? -2.527 -10.823 -5.444 1.00 94.56 180 GLY A O 1
ATOM 1458 N N . LYS A 1 181 ? -2.476 -12.755 -4.287 1.00 93.00 181 LYS A N 1
ATOM 1459 C CA . LYS A 1 181 ? -1.579 -13.486 -5.209 1.00 93.00 181 LYS A CA 1
ATOM 1460 C C . LYS A 1 181 ? -1.972 -13.338 -6.683 1.00 93.00 181 LYS A C 1
ATOM 1462 O O . LYS A 1 181 ? -1.136 -12.986 -7.510 1.00 93.00 181 LYS A O 1
ATOM 1467 N N . ALA A 1 182 ? -3.254 -13.530 -7.001 1.00 92.12 182 ALA A N 1
ATOM 1468 C CA . ALA A 1 182 ? -3.758 -13.407 -8.370 1.00 92.12 182 ALA A CA 1
ATOM 1469 C C . ALA A 1 182 ? -3.659 -11.970 -8.919 1.00 92.12 182 ALA A C 1
ATOM 1471 O O . ALA A 1 182 ? -3.283 -11.779 -10.072 1.00 92.12 182 ALA A O 1
ATOM 1472 N N . GLN A 1 183 ? -3.948 -10.957 -8.092 1.00 92.38 183 GLN A N 1
ATOM 1473 C CA . GLN A 1 183 ? -3.827 -9.548 -8.487 1.00 92.38 183 GLN A CA 1
ATOM 1474 C C . GLN A 1 183 ? -2.365 -9.167 -8.725 1.00 92.38 183 GLN A C 1
ATOM 1476 O O . GLN A 1 183 ? -2.065 -8.524 -9.724 1.00 92.38 183 GLN A O 1
ATOM 1481 N N . LYS A 1 184 ? -1.452 -9.624 -7.860 1.00 91.94 184 LYS A N 1
ATOM 1482 C CA . LYS A 1 184 ? -0.012 -9.396 -8.010 1.00 91.94 184 LYS A CA 1
ATOM 1483 C C . LYS A 1 184 ? 0.543 -10.052 -9.275 1.00 91.94 184 LYS A C 1
ATOM 1485 O O . LYS A 1 184 ? 1.287 -9.412 -10.009 1.00 91.94 184 LYS A O 1
ATOM 1490 N N . ALA A 1 185 ? 0.159 -11.297 -9.554 1.00 91.25 185 ALA A N 1
ATOM 1491 C CA . ALA A 1 185 ? 0.564 -11.993 -10.773 1.00 91.25 185 ALA A CA 1
ATOM 1492 C C . ALA A 1 185 ? 0.057 -11.274 -12.034 1.00 91.25 185 ALA A C 1
ATOM 1494 O O . ALA A 1 185 ? 0.824 -11.065 -12.969 1.00 91.25 185 ALA A O 1
ATOM 1495 N N . ALA A 1 186 ? -1.207 -10.836 -12.036 1.00 90.56 186 ALA A N 1
ATOM 1496 C CA . ALA A 1 186 ? -1.776 -10.074 -13.144 1.00 90.56 186 ALA A CA 1
ATOM 1497 C C . ALA A 1 186 ? -1.089 -8.710 -13.330 1.00 90.56 186 ALA A C 1
ATOM 1499 O O . ALA A 1 186 ? -0.793 -8.333 -14.458 1.00 90.56 186 ALA A O 1
ATOM 1500 N N . PHE A 1 187 ? -0.788 -8.006 -12.236 1.00 89.50 187 PHE A N 1
ATOM 1501 C CA . PHE A 1 187 ? -0.032 -6.754 -12.261 1.00 89.50 187 PHE A CA 1
ATOM 1502 C C . PHE A 1 187 ? 1.363 -6.935 -12.875 1.00 89.50 187 PHE A C 1
ATOM 1504 O O . PHE A 1 187 ? 1.766 -6.149 -13.728 1.00 89.50 187 PHE A O 1
ATOM 1511 N N . LEU A 1 188 ? 2.097 -7.979 -12.474 1.00 88.56 188 LEU A N 1
ATOM 1512 C CA . LEU A 1 188 ? 3.433 -8.256 -13.006 1.00 88.56 188 LEU A CA 1
ATOM 1513 C C . LEU A 1 188 ? 3.390 -8.632 -14.489 1.00 88.56 188 LEU A C 1
ATOM 1515 O O . LEU A 1 188 ? 4.206 -8.142 -15.264 1.00 88.56 188 LEU A O 1
ATOM 1519 N N . ALA A 1 189 ? 2.422 -9.461 -14.886 1.00 86.69 189 ALA A N 1
ATOM 1520 C CA . ALA A 1 189 ? 2.231 -9.835 -16.283 1.00 86.69 189 ALA A CA 1
ATOM 1521 C C . ALA A 1 189 ? 1.911 -8.618 -17.165 1.00 86.69 189 ALA A C 1
ATOM 1523 O O . ALA A 1 189 ? 2.433 -8.513 -18.271 1.00 86.69 189 ALA A O 1
ATOM 1524 N N . ASP A 1 190 ? 1.093 -7.688 -16.668 1.00 85.44 190 ASP A N 1
ATOM 1525 C CA . ASP A 1 190 ? 0.787 -6.444 -17.376 1.00 85.44 190 ASP A CA 1
ATOM 1526 C C . ASP A 1 190 ? 1.969 -5.470 -17.417 1.00 85.44 190 ASP A C 1
ATOM 1528 O O . ASP A 1 190 ? 2.239 -4.884 -18.458 1.00 85.44 190 ASP A O 1
ATOM 1532 N N . SER A 1 191 ? 2.720 -5.347 -16.319 1.00 80.44 191 SER A N 1
ATOM 1533 C CA . SER A 1 191 ? 3.909 -4.486 -16.266 1.00 80.44 191 SER A CA 1
ATOM 1534 C C . SER A 1 191 ? 4.961 -4.920 -17.292 1.00 80.44 191 SER A C 1
ATOM 1536 O O . SER A 1 191 ? 5.640 -4.084 -17.871 1.00 80.44 191 SER A O 1
ATOM 1538 N N . ALA A 1 192 ? 5.075 -6.226 -17.549 1.00 75.19 192 ALA A N 1
ATOM 1539 C CA . ALA A 1 192 ? 5.948 -6.775 -18.585 1.00 75.19 192 ALA A CA 1
ATOM 1540 C C . ALA A 1 192 ? 5.425 -6.559 -20.023 1.00 75.19 192 ALA A C 1
ATOM 1542 O O . ALA A 1 192 ? 6.144 -6.831 -20.989 1.00 75.19 192 ALA A O 1
ATOM 1543 N N . ALA A 1 193 ? 4.173 -6.117 -20.190 1.00 72.38 193 ALA A N 1
ATOM 1544 C CA . ALA A 1 193 ? 3.542 -5.929 -21.487 1.00 72.38 193 ALA A CA 1
ATOM 1545 C C . ALA A 1 193 ? 3.795 -4.513 -22.053 1.00 72.38 193 ALA A C 1
ATOM 1547 O O . ALA A 1 193 ? 3.955 -3.552 -21.304 1.00 72.38 193 ALA A O 1
ATOM 1548 N N . PRO A 1 194 ? 3.762 -4.329 -23.388 1.00 58.94 194 PRO A N 1
ATOM 1549 C CA . PRO A 1 194 ? 4.074 -3.040 -24.018 1.00 58.94 194 PRO A CA 1
ATOM 1550 C C . PRO A 1 194 ? 3.105 -1.891 -23.702 1.00 58.94 194 PRO A C 1
ATOM 1552 O O . PRO A 1 194 ? 3.432 -0.739 -23.964 1.00 58.94 194 PRO A O 1
ATOM 1555 N N . ASN A 1 195 ? 1.902 -2.196 -23.205 1.00 62.81 195 ASN A N 1
ATOM 1556 C CA . ASN A 1 195 ? 0.799 -1.237 -23.104 1.00 62.81 195 ASN A CA 1
ATOM 1557 C C . ASN A 1 195 ? 0.721 -0.512 -21.752 1.00 62.81 195 ASN A C 1
ATOM 1559 O O . ASN A 1 195 ? -0.190 0.294 -21.576 1.00 62.81 195 ASN A O 1
ATOM 1563 N N . ASP A 1 196 ? 1.634 -0.826 -20.827 1.00 67.31 196 ASP A N 1
ATOM 1564 C CA . ASP A 1 196 ? 1.799 -0.211 -19.506 1.00 67.31 196 ASP A CA 1
ATOM 1565 C C . ASP A 1 196 ? 0.482 0.273 -18.857 1.00 67.31 196 ASP A C 1
ATOM 1567 O O . ASP A 1 196 ? 0.247 1.463 -18.591 1.00 67.31 196 ASP A O 1
ATOM 1571 N N . ILE A 1 197 ? -0.446 -0.670 -18.646 1.00 69.88 197 ILE A N 1
ATOM 1572 C CA . ILE A 1 197 ? -1.798 -0.344 -18.180 1.00 69.88 197 ILE A CA 1
ATOM 1573 C C . ILE A 1 197 ? -1.734 0.186 -16.748 1.00 69.88 197 ILE A C 1
ATOM 1575 O O . ILE A 1 197 ? -2.577 1.002 -16.356 1.00 69.88 197 ILE A O 1
ATOM 1579 N N . PHE A 1 198 ? -0.732 -0.220 -15.965 1.00 68.88 198 PHE A N 1
ATOM 1580 C CA . PHE A 1 198 ? -0.553 0.296 -14.617 1.00 68.88 198 PHE A CA 1
ATOM 1581 C C . PHE A 1 198 ? -0.222 1.782 -14.588 1.00 68.88 198 PHE A C 1
ATOM 1583 O O . PHE A 1 198 ? -0.946 2.534 -13.929 1.00 68.88 198 PHE A O 1
ATOM 1590 N N . PHE A 1 199 ? 0.810 2.237 -15.303 1.00 72.00 199 PHE A N 1
ATOM 1591 C CA . PHE A 1 199 ? 1.149 3.659 -15.307 1.00 72.00 199 PHE A CA 1
ATOM 1592 C C . PHE A 1 199 ? 0.011 4.494 -15.905 1.00 72.00 199 PHE A C 1
ATOM 1594 O O . PHE A 1 199 ? -0.371 5.516 -15.326 1.00 72.00 199 PHE A O 1
ATOM 1601 N N . ALA A 1 200 ? -0.649 4.003 -16.960 1.00 74.62 200 ALA A N 1
ATOM 1602 C CA . ALA A 1 200 ? -1.856 4.632 -17.499 1.00 74.62 200 ALA A CA 1
ATOM 1603 C C . ALA A 1 200 ? -3.001 4.724 -16.469 1.00 74.62 200 ALA A C 1
ATOM 1605 O O . ALA A 1 200 ? -3.824 5.644 -16.512 1.00 74.62 200 ALA A O 1
ATOM 1606 N N . SER A 1 201 ? -3.079 3.779 -15.533 1.00 74.19 201 SER A N 1
ATOM 1607 C CA . SER A 1 201 ? -4.065 3.783 -14.450 1.00 74.19 201 SER A CA 1
ATOM 1608 C C . SER A 1 201 ? -3.666 4.718 -13.308 1.00 74.19 201 SER A C 1
ATOM 1610 O O . SER A 1 201 ? -4.531 5.419 -12.782 1.00 74.19 201 SER A O 1
ATOM 1612 N N . LEU A 1 202 ? -2.373 4.821 -12.984 1.00 74.94 202 LEU A N 1
ATOM 1613 C CA . LEU A 1 202 ? -1.854 5.816 -12.041 1.00 74.94 202 LEU A CA 1
ATOM 1614 C C . LEU A 1 202 ? -2.102 7.250 -12.521 1.00 74.94 202 LEU A C 1
ATOM 1616 O O . LEU A 1 202 ? -2.446 8.117 -11.723 1.00 74.94 202 LEU A O 1
ATOM 1620 N N . MET A 1 203 ? -2.012 7.508 -13.827 1.00 74.88 203 MET A N 1
ATOM 1621 C CA . MET A 1 203 ? -2.314 8.830 -14.393 1.00 74.88 203 MET A CA 1
ATOM 1622 C C . MET A 1 203 ? -3.774 9.271 -14.197 1.00 74.88 203 MET A C 1
ATOM 1624 O O . MET A 1 203 ? -4.093 10.446 -14.368 1.00 74.88 203 MET A O 1
ATOM 1628 N N . LYS A 1 204 ? -4.680 8.350 -13.843 1.00 79.31 204 LYS A N 1
ATOM 1629 C CA . LYS A 1 204 ? -6.098 8.652 -13.585 1.00 79.31 204 LYS A CA 1
ATOM 1630 C C . LYS A 1 204 ? -6.369 9.056 -12.134 1.00 79.31 204 LYS A C 1
ATOM 1632 O O . LYS A 1 204 ? -7.520 9.365 -11.815 1.00 79.31 204 LYS A O 1
ATOM 1637 N N . ILE A 1 205 ? -5.355 9.047 -11.264 1.00 81.06 205 ILE A N 1
ATOM 1638 C CA . ILE A 1 205 ? -5.485 9.494 -9.874 1.00 81.06 205 ILE A CA 1
ATOM 1639 C C . ILE A 1 205 ? -5.942 10.952 -9.864 1.00 81.06 205 ILE A C 1
ATOM 1641 O O . ILE A 1 205 ? -5.375 11.811 -10.534 1.00 81.06 205 ILE A O 1
ATOM 1645 N N . ASN A 1 206 ? -7.019 11.207 -9.126 1.00 86.81 206 ASN A N 1
ATOM 1646 C CA . ASN A 1 206 ? -7.589 12.535 -8.979 1.00 86.81 206 ASN A CA 1
ATOM 1647 C C . ASN A 1 206 ? -8.265 12.638 -7.611 1.00 86.81 206 ASN A C 1
ATOM 1649 O O . ASN A 1 206 ? -9.409 12.210 -7.425 1.00 86.81 206 ASN A O 1
ATOM 1653 N N . CYS A 1 207 ? -7.547 13.210 -6.652 1.00 88.19 207 CYS A N 1
ATOM 1654 C CA . CYS A 1 207 ? -7.987 13.391 -5.278 1.00 88.19 207 CYS A CA 1
ATOM 1655 C C . CYS A 1 207 ? -9.276 14.221 -5.203 1.00 88.19 207 CYS A C 1
ATOM 1657 O O . CYS A 1 207 ? -10.181 13.880 -4.440 1.00 88.19 207 CYS A O 1
ATOM 1659 N N . ALA A 1 208 ? -9.427 15.234 -6.059 1.00 90.69 208 ALA A N 1
ATOM 1660 C CA . ALA A 1 208 ? -10.623 16.078 -6.101 1.00 90.69 208 ALA A CA 1
ATOM 1661 C C . ALA A 1 208 ? -11.892 15.324 -6.554 1.00 90.69 208 ALA A C 1
ATOM 1663 O O . ALA A 1 208 ? -13.007 15.775 -6.296 1.00 90.69 208 ALA A O 1
ATOM 1664 N N . LYS A 1 209 ? -11.749 14.159 -7.203 1.00 91.56 209 LYS A N 1
ATOM 1665 C CA . LYS A 1 209 ? -12.862 13.260 -7.569 1.00 91.56 209 LYS A CA 1
ATOM 1666 C C . LYS A 1 209 ? -13.097 12.134 -6.559 1.00 91.56 209 LYS A C 1
ATOM 1668 O O . LYS A 1 209 ? -13.983 11.305 -6.769 1.00 91.56 209 LYS A O 1
ATOM 1673 N N . SER A 1 210 ? -12.309 12.076 -5.488 1.00 91.69 210 SER A N 1
ATOM 1674 C CA . SER A 1 210 ? -12.447 11.044 -4.466 1.00 91.69 210 SER A CA 1
ATOM 1675 C C . SER A 1 210 ? -13.728 11.216 -3.640 1.00 91.69 210 SER A C 1
ATOM 1677 O O . SER A 1 210 ? -14.264 12.318 -3.500 1.00 91.69 210 SER A O 1
ATOM 1679 N N . ILE A 1 211 ? -14.232 10.112 -3.083 1.00 90.69 211 ILE A N 1
ATOM 1680 C CA . ILE A 1 211 ? -15.466 10.095 -2.286 1.00 90.69 211 ILE A CA 1
ATOM 1681 C C . ILE A 1 211 ? -15.250 9.503 -0.889 1.00 90.69 211 ILE A C 1
ATOM 1683 O O . ILE A 1 211 ? -14.506 8.536 -0.706 1.00 90.69 211 ILE A O 1
ATOM 1687 N N . ALA A 1 212 ? -15.976 10.020 0.101 1.00 89.38 212 ALA A N 1
ATOM 1688 C CA . ALA A 1 212 ? -16.071 9.447 1.443 1.00 89.38 212 ALA A CA 1
ATOM 1689 C C . ALA A 1 212 ? -17.438 8.776 1.656 1.00 89.38 212 ALA A C 1
ATOM 1691 O O . ALA A 1 212 ? -18.377 8.987 0.894 1.00 89.38 212 ALA A O 1
ATOM 1692 N N . ALA A 1 213 ? -17.544 7.891 2.653 1.00 85.00 213 ALA A N 1
ATOM 1693 C CA . ALA A 1 213 ? -18.836 7.288 3.009 1.00 85.00 213 ALA A CA 1
ATOM 1694 C C . ALA A 1 213 ? -19.717 8.290 3.767 1.00 85.00 213 ALA A C 1
ATOM 1696 O O . ALA A 1 213 ? -20.930 8.299 3.586 1.00 85.00 213 ALA A O 1
ATOM 1697 N N . VAL A 1 214 ? -19.082 9.140 4.575 1.00 85.00 214 VAL A N 1
ATOM 1698 C CA . VAL A 1 214 ? -19.697 10.272 5.258 1.00 85.00 214 VAL A CA 1
ATOM 1699 C C . VAL A 1 214 ? -19.352 11.533 4.455 1.00 85.00 214 VAL A C 1
ATOM 1701 O O . VAL A 1 214 ? -18.170 11.860 4.352 1.00 85.00 214 VAL A O 1
ATOM 1704 N N . PRO A 1 215 ? -20.331 12.233 3.850 1.00 87.44 215 PRO A N 1
ATOM 1705 C CA . PRO A 1 215 ? -20.053 13.403 3.012 1.00 87.44 215 PRO A CA 1
ATOM 1706 C C . PRO A 1 215 ? -19.293 14.515 3.739 1.00 87.44 215 PRO A C 1
ATOM 1708 O O . PRO A 1 215 ? -18.374 15.087 3.164 1.00 87.44 215 PRO A O 1
ATOM 1711 N N . SER A 1 216 ? -19.598 14.756 5.018 1.00 88.31 216 SER A N 1
ATOM 1712 C CA . SER A 1 216 ? -18.895 15.770 5.805 1.00 88.31 216 SER A CA 1
ATOM 1713 C C . SER A 1 216 ? -17.411 15.457 5.974 1.00 88.31 216 SER A C 1
ATOM 1715 O O . SER A 1 216 ? -16.612 16.382 5.976 1.00 88.31 216 SER A O 1
ATOM 1717 N N . ASP A 1 217 ? -17.002 14.189 6.082 1.00 87.69 217 ASP A N 1
ATOM 1718 C CA . ASP A 1 217 ? -15.574 13.846 6.160 1.00 87.69 217 ASP A CA 1
ATOM 1719 C C . ASP A 1 217 ? -14.836 14.282 4.896 1.00 87.69 217 ASP A C 1
ATOM 1721 O O . ASP A 1 217 ? -13.735 14.820 4.977 1.00 87.69 217 ASP A O 1
ATOM 1725 N N . ARG A 1 218 ? -15.457 14.078 3.724 1.00 92.44 218 ARG A N 1
ATOM 1726 C CA . ARG A 1 218 ? -14.894 14.549 2.455 1.00 92.44 218 ARG A CA 1
ATOM 1727 C C . ARG A 1 218 ? -14.710 16.057 2.504 1.00 92.44 218 ARG A C 1
ATOM 1729 O O . ARG A 1 218 ? -13.630 16.524 2.175 1.00 92.44 218 ARG A O 1
ATOM 1736 N N . ASP A 1 219 ? -15.742 16.788 2.910 1.00 92.88 219 ASP A N 1
ATOM 1737 C CA . ASP A 1 219 ? -15.721 18.250 2.894 1.00 92.88 219 ASP A CA 1
ATOM 1738 C C . ASP A 1 219 ? -14.630 18.803 3.831 1.00 92.88 219 ASP A C 1
ATOM 1740 O O . ASP A 1 219 ? -13.849 19.655 3.414 1.00 92.88 219 ASP A O 1
ATOM 1744 N N . HIS A 1 220 ? -14.480 18.245 5.040 1.00 93.31 220 HIS A N 1
ATOM 1745 C CA . HIS A 1 220 ? -13.402 18.637 5.957 1.00 93.31 220 HIS A CA 1
ATOM 1746 C C . HIS A 1 220 ? -12.007 18.286 5.415 1.00 93.31 220 HIS A C 1
ATOM 1748 O O . HIS A 1 220 ? -11.089 19.097 5.514 1.00 93.31 220 HIS A O 1
ATOM 1754 N N . ILE A 1 221 ? -11.816 17.098 4.825 1.00 93.25 221 ILE A N 1
ATOM 1755 C CA . ILE A 1 221 ? -10.520 16.719 4.232 1.00 93.25 221 ILE A CA 1
ATOM 1756 C C . ILE A 1 221 ? -10.195 17.605 3.030 1.00 93.25 221 ILE A C 1
ATOM 1758 O O . ILE A 1 221 ? -9.048 18.011 2.859 1.00 93.25 221 ILE A O 1
ATOM 1762 N N . PHE A 1 222 ? -11.188 17.927 2.204 1.00 94.75 222 PHE A N 1
ATOM 1763 C CA . PHE A 1 222 ? -11.017 18.817 1.061 1.00 94.75 222 PHE A CA 1
ATOM 1764 C C . PHE A 1 222 ? -10.594 20.208 1.533 1.00 94.75 222 PHE A C 1
ATOM 1766 O O . PHE A 1 222 ? -9.613 20.736 1.021 1.00 94.75 222 PHE A O 1
ATOM 1773 N N . GLU A 1 223 ? -11.232 20.744 2.575 1.00 95.06 223 GLU A N 1
ATOM 1774 C CA . GLU A 1 223 ? -10.838 22.016 3.184 1.00 95.06 223 GLU A CA 1
ATOM 1775 C C . GLU A 1 223 ? -9.396 21.979 3.727 1.00 95.06 223 GLU A C 1
ATOM 1777 O O . GLU A 1 223 ? -8.642 22.939 3.556 1.00 95.06 223 GLU A O 1
ATOM 1782 N N . LEU A 1 224 ? -8.972 20.868 4.342 1.00 92.69 224 LEU A N 1
ATOM 1783 C CA . LEU A 1 224 ? -7.587 20.685 4.793 1.00 92.69 224 LEU A CA 1
ATOM 1784 C C . LEU A 1 224 ? -6.594 20.655 3.625 1.00 92.69 224 LEU A C 1
ATOM 1786 O O . LEU A 1 224 ? -5.525 21.257 3.716 1.00 92.69 224 LEU A O 1
ATOM 1790 N N . ILE A 1 225 ? -6.940 19.979 2.528 1.00 93.19 225 ILE A N 1
ATOM 1791 C CA . ILE A 1 225 ? -6.108 19.930 1.321 1.00 93.19 225 ILE A CA 1
ATOM 1792 C C . ILE A 1 225 ? -6.011 21.320 0.689 1.00 93.19 225 ILE A C 1
ATOM 1794 O O . ILE A 1 225 ? -4.913 21.744 0.338 1.00 93.19 225 ILE A O 1
ATOM 1798 N N . GLU A 1 226 ? -7.125 22.045 0.572 1.00 94.69 226 GLU A N 1
ATOM 1799 C CA . GLU A 1 226 ? -7.178 23.396 -0.000 1.00 94.69 226 GLU A CA 1
ATOM 1800 C C . GLU A 1 226 ? -6.382 24.414 0.818 1.00 94.69 226 GLU A C 1
ATOM 1802 O O . GLU A 1 226 ? -5.676 25.241 0.243 1.00 94.69 226 GLU A O 1
ATOM 1807 N N . LYS A 1 227 ? -6.460 24.342 2.153 1.00 93.06 227 LYS A N 1
ATOM 1808 C CA . LYS A 1 227 ? -5.674 25.200 3.055 1.00 93.06 227 LYS A CA 1
ATOM 1809 C C . LYS A 1 227 ? -4.201 24.796 3.149 1.00 93.06 227 LYS A C 1
ATOM 1811 O O . LYS A 1 227 ? -3.389 25.603 3.595 1.00 93.06 227 LYS A O 1
ATOM 1816 N N . GLY A 1 228 ? -3.875 23.555 2.796 1.00 91.19 228 GLY A N 1
ATOM 1817 C CA . GLY A 1 228 ? -2.528 22.999 2.844 1.00 91.19 228 GLY A CA 1
ATOM 1818 C C . GLY A 1 228 ? -1.879 22.920 1.454 1.00 91.19 228 GLY A C 1
ATOM 1819 O O . GLY A 1 228 ? -1.638 23.954 0.832 1.00 91.19 228 GLY A O 1
ATOM 1820 N N . PRO A 1 229 ? -1.541 21.715 0.960 1.00 91.19 229 PRO A N 1
ATOM 1821 C CA . PRO A 1 229 ? -0.739 21.531 -0.256 1.00 91.19 229 PRO A CA 1
ATOM 1822 C C . PRO A 1 229 ? -1.497 21.807 -1.571 1.00 91.19 229 PRO A C 1
ATOM 1824 O O . PRO A 1 229 ? -0.875 21.992 -2.618 1.00 91.19 229 PRO A O 1
ATOM 1827 N N . GLY A 1 230 ? -2.832 21.795 -1.545 1.00 94.38 230 GLY A N 1
ATOM 1828 C CA . GLY A 1 230 ? -3.697 21.786 -2.723 1.00 94.38 230 GLY A CA 1
ATOM 1829 C C . GLY A 1 230 ? -3.769 20.420 -3.425 1.00 94.38 230 GLY A C 1
ATOM 1830 O O . GLY A 1 230 ? -2.827 19.624 -3.409 1.00 94.38 230 GLY A O 1
ATOM 1831 N N . PHE A 1 231 ? -4.891 20.146 -4.102 1.00 93.50 231 PHE A N 1
ATOM 1832 C CA . PHE A 1 231 ? -5.161 18.844 -4.739 1.00 93.50 231 PHE A CA 1
ATOM 1833 C C . PHE A 1 231 ? -4.096 18.420 -5.753 1.00 93.50 231 PHE A C 1
ATOM 1835 O O . PHE A 1 231 ? -3.674 17.270 -5.759 1.00 93.50 231 PHE A O 1
ATOM 1842 N N . ALA A 1 232 ? -3.614 19.352 -6.579 1.00 92.38 232 ALA A N 1
ATOM 1843 C CA . ALA A 1 232 ? -2.623 19.037 -7.604 1.00 92.38 232 ALA A CA 1
ATOM 1844 C C . ALA A 1 232 ? -1.288 18.561 -7.007 1.00 92.38 232 ALA A C 1
ATOM 1846 O O . ALA A 1 232 ? -0.591 17.760 -7.625 1.00 92.38 232 ALA A O 1
ATOM 1847 N N . GLN A 1 233 ? -0.912 19.059 -5.825 1.00 91.00 233 GLN A N 1
ATOM 1848 C CA . GLN A 1 233 ? 0.281 18.586 -5.130 1.00 91.00 233 GLN A CA 1
ATOM 1849 C C . GLN A 1 233 ? 0.041 17.204 -4.521 1.00 91.00 233 GLN A C 1
ATOM 1851 O O . GLN A 1 233 ? 0.900 16.342 -4.671 1.00 91.00 233 GLN A O 1
ATOM 1856 N N . VAL A 1 234 ? -1.125 16.972 -3.908 1.00 91.44 234 VAL A N 1
ATOM 1857 C CA . VAL A 1 234 ? -1.507 15.647 -3.390 1.00 91.44 234 VAL A CA 1
ATOM 1858 C C . VAL A 1 234 ? -1.467 14.598 -4.503 1.00 91.44 234 VAL A C 1
ATOM 1860 O O . VAL A 1 234 ? -0.799 13.582 -4.345 1.00 91.44 234 VAL A O 1
ATOM 1863 N N . ASP A 1 235 ? -2.085 14.870 -5.654 1.00 91.31 235 ASP A N 1
ATOM 1864 C CA . ASP A 1 235 ? -2.098 13.948 -6.797 1.00 91.31 235 ASP A CA 1
ATOM 1865 C C . ASP A 1 235 ? -0.681 13.609 -7.278 1.00 91.31 235 ASP A C 1
ATOM 1867 O O . ASP A 1 235 ? -0.361 12.440 -7.499 1.00 91.31 235 ASP A O 1
ATOM 1871 N N . ARG A 1 236 ? 0.201 14.615 -7.377 1.00 89.94 236 ARG A N 1
ATOM 1872 C CA . ARG A 1 236 ? 1.612 14.403 -7.740 1.00 89.94 236 ARG A CA 1
ATOM 1873 C C . ARG A 1 236 ? 2.347 13.530 -6.728 1.00 89.94 236 ARG A C 1
ATOM 1875 O O . ARG A 1 236 ? 3.087 12.643 -7.138 1.00 89.94 236 ARG A O 1
ATOM 1882 N N . LEU A 1 237 ? 2.161 13.779 -5.433 1.00 90.44 237 LEU A N 1
ATOM 1883 C CA . LEU A 1 237 ? 2.829 13.033 -4.365 1.00 90.44 237 LEU A CA 1
ATOM 1884 C C . LEU A 1 237 ? 2.373 11.568 -4.333 1.00 90.44 237 LEU A C 1
ATOM 1886 O O . LEU A 1 237 ? 3.202 10.661 -4.283 1.00 90.44 237 LEU A O 1
ATOM 1890 N N . VAL A 1 238 ? 1.064 11.332 -4.441 1.00 89.19 238 VAL A N 1
ATOM 1891 C CA . VAL A 1 238 ? 0.489 9.981 -4.506 1.00 89.19 238 VAL A CA 1
ATOM 1892 C C . VAL A 1 238 ? 1.011 9.238 -5.738 1.00 89.19 238 VAL A C 1
ATOM 1894 O O . VAL A 1 238 ? 1.437 8.088 -5.623 1.00 89.19 238 VAL A O 1
ATOM 1897 N N . PHE A 1 239 ? 1.040 9.898 -6.902 1.00 88.25 239 PHE A N 1
ATOM 1898 C CA . PHE A 1 239 ? 1.610 9.327 -8.122 1.00 88.25 239 PHE A CA 1
ATOM 1899 C C . PHE A 1 239 ? 3.084 8.947 -7.938 1.00 88.25 239 PHE A C 1
ATOM 1901 O O . PHE A 1 239 ? 3.457 7.819 -8.241 1.00 88.25 239 PHE A O 1
ATOM 1908 N N . GLN A 1 240 ? 3.911 9.850 -7.400 1.00 88.06 240 GLN A N 1
ATOM 1909 C CA . GLN A 1 240 ? 5.346 9.614 -7.198 1.00 88.06 240 GLN A CA 1
ATOM 1910 C C . GLN A 1 240 ? 5.623 8.427 -6.275 1.00 88.06 240 GLN A C 1
ATOM 1912 O O . GLN A 1 240 ? 6.513 7.627 -6.556 1.00 88.06 240 GLN A O 1
ATOM 1917 N N . VAL A 1 241 ? 4.861 8.284 -5.188 1.00 90.25 241 VAL A N 1
ATOM 1918 C CA . VAL A 1 241 ? 5.021 7.150 -4.269 1.00 90.25 241 VAL A CA 1
ATOM 1919 C C . VAL A 1 241 ? 4.654 5.829 -4.928 1.00 90.25 241 VAL A C 1
ATOM 1921 O O . VAL A 1 241 ? 5.378 4.845 -4.757 1.00 90.25 241 VAL A O 1
ATOM 1924 N N . LEU A 1 242 ? 3.565 5.798 -5.696 1.00 88.50 242 LEU A N 1
ATOM 1925 C CA . LEU A 1 242 ? 3.148 4.591 -6.405 1.00 88.50 242 LEU A CA 1
ATOM 1926 C C . LEU A 1 242 ? 4.116 4.247 -7.544 1.00 88.50 242 LEU A C 1
ATOM 1928 O O . LEU A 1 242 ? 4.505 3.089 -7.654 1.00 88.50 242 LEU A O 1
ATOM 1932 N N . GLU A 1 243 ? 4.577 5.231 -8.323 1.00 87.00 243 GLU A N 1
ATOM 1933 C CA . GLU A 1 243 ? 5.629 5.062 -9.340 1.00 87.00 243 GLU A CA 1
ATOM 1934 C C . GLU A 1 243 ? 6.911 4.494 -8.712 1.00 87.00 243 GLU A C 1
ATOM 1936 O O . GLU A 1 243 ? 7.459 3.503 -9.197 1.00 87.00 243 GLU A O 1
ATOM 1941 N N . ALA A 1 244 ? 7.371 5.069 -7.597 1.00 88.88 244 ALA A N 1
ATOM 1942 C CA . ALA A 1 244 ? 8.560 4.587 -6.902 1.00 88.88 244 ALA A CA 1
ATOM 1943 C C . ALA A 1 244 ? 8.377 3.158 -6.368 1.00 88.88 244 ALA A C 1
ATOM 1945 O O . ALA A 1 244 ? 9.314 2.360 -6.407 1.00 88.88 244 ALA A O 1
ATOM 1946 N N . TRP A 1 245 ? 7.186 2.821 -5.867 1.00 90.81 245 TRP A N 1
ATOM 1947 C CA . TRP A 1 245 ? 6.865 1.464 -5.430 1.00 90.81 245 TRP A CA 1
ATOM 1948 C C . TRP A 1 245 ? 6.891 0.460 -6.596 1.00 90.81 245 TRP A C 1
ATOM 1950 O O . TRP A 1 245 ? 7.522 -0.590 -6.463 1.00 90.81 245 TRP A O 1
ATOM 1960 N N . VAL A 1 246 ? 6.303 0.794 -7.753 1.00 87.88 246 VAL A N 1
ATOM 1961 C CA . VAL A 1 246 ? 6.380 -0.051 -8.964 1.00 87.88 246 VAL A CA 1
ATOM 1962 C C . VAL A 1 246 ? 7.819 -0.279 -9.373 1.00 87.88 246 VAL A C 1
ATOM 1964 O O . VAL A 1 246 ? 8.200 -1.420 -9.621 1.00 87.88 246 VAL A O 1
ATOM 1967 N N . GLY A 1 247 ? 8.623 0.788 -9.405 1.00 87.62 247 GLY A N 1
ATOM 1968 C CA . GLY A 1 247 ? 10.039 0.702 -9.748 1.00 87.62 247 GLY A CA 1
ATOM 1969 C C . GLY A 1 247 ? 10.762 -0.335 -8.890 1.00 87.62 247 GLY A C 1
ATOM 1970 O O . GLY A 1 247 ? 11.413 -1.224 -9.432 1.00 87.62 247 GLY A O 1
ATOM 1971 N N . ARG A 1 248 ? 10.558 -0.306 -7.562 1.00 90.88 248 ARG A N 1
ATOM 1972 C CA . ARG A 1 248 ? 11.120 -1.315 -6.641 1.00 90.88 248 ARG A CA 1
ATOM 1973 C C . ARG A 1 248 ? 10.604 -2.726 -6.923 1.00 90.88 248 ARG A C 1
ATOM 1975 O O . ARG A 1 248 ? 11.367 -3.685 -6.837 1.00 90.88 248 ARG A O 1
ATOM 1982 N N . MET A 1 249 ? 9.319 -2.871 -7.241 1.00 88.62 249 MET A N 1
ATOM 1983 C CA . MET A 1 249 ? 8.719 -4.177 -7.517 1.00 88.62 249 MET A CA 1
ATOM 1984 C C . MET A 1 249 ? 9.273 -4.801 -8.807 1.00 88.62 249 MET A C 1
ATOM 1986 O O . MET A 1 249 ? 9.615 -5.983 -8.815 1.00 88.62 249 MET A O 1
ATOM 1990 N N . VAL A 1 250 ? 9.412 -4.004 -9.869 1.00 88.94 250 VAL A N 1
ATOM 1991 C CA . VAL A 1 250 ? 10.026 -4.407 -11.145 1.00 88.94 250 VAL A CA 1
ATOM 1992 C C . VAL A 1 250 ? 11.514 -4.722 -10.963 1.00 88.94 250 VAL A C 1
ATOM 1994 O O . VAL A 1 250 ? 11.997 -5.733 -11.468 1.00 88.94 250 VAL A O 1
ATOM 1997 N N . ASP A 1 251 ? 12.241 -3.917 -10.187 1.00 89.62 251 ASP A N 1
ATOM 1998 C CA . ASP A 1 251 ? 13.660 -4.152 -9.889 1.00 89.62 251 ASP A CA 1
ATOM 1999 C C . ASP A 1 251 ? 13.873 -5.454 -9.089 1.00 89.62 251 ASP A C 1
ATOM 2001 O O . ASP A 1 251 ? 14.769 -6.244 -9.389 1.00 89.62 251 ASP A O 1
ATOM 2005 N N . LYS A 1 252 ? 12.965 -5.782 -8.155 1.00 91.25 252 LYS A N 1
ATOM 2006 C CA . LYS A 1 252 ? 12.948 -7.097 -7.490 1.00 91.25 252 LYS A CA 1
ATOM 2007 C C . LYS A 1 252 ? 12.802 -8.238 -8.503 1.00 91.25 252 LYS A C 1
ATOM 2009 O O . LYS A 1 252 ? 13.486 -9.249 -8.357 1.00 91.25 252 LYS A O 1
ATOM 2014 N N . GLN A 1 253 ? 11.958 -8.087 -9.531 1.00 91.81 253 GLN A N 1
ATOM 2015 C CA . GLN A 1 253 ? 11.808 -9.109 -10.576 1.00 91.81 253 GLN A CA 1
ATOM 2016 C C . GLN A 1 253 ? 13.090 -9.308 -11.391 1.00 91.81 253 GLN A C 1
ATOM 2018 O O . GLN A 1 253 ? 13.455 -10.444 -11.688 1.00 91.81 253 GLN A O 1
ATOM 2023 N N . PHE A 1 254 ? 13.821 -8.229 -11.684 1.00 90.25 254 PHE A N 1
ATOM 2024 C CA . PHE A 1 254 ? 15.130 -8.312 -12.334 1.00 90.25 254 PHE A CA 1
ATOM 2025 C C . PHE A 1 254 ? 16.121 -9.177 -11.535 1.00 90.25 254 PHE A C 1
ATOM 2027 O O . PHE A 1 254 ? 16.834 -9.991 -12.119 1.00 90.25 254 PHE A O 1
ATOM 2034 N N . HIS A 1 255 ? 16.146 -9.047 -10.207 1.00 91.06 255 HIS A N 1
ATOM 2035 C CA . HIS A 1 255 ? 17.072 -9.802 -9.359 1.00 91.06 255 HIS A CA 1
ATOM 2036 C C . HIS A 1 255 ? 16.728 -11.288 -9.207 1.00 91.06 255 HIS A C 1
ATOM 2038 O O . HIS A 1 255 ? 17.639 -12.094 -9.018 1.00 91.06 255 HIS A O 1
ATOM 2044 N N . ILE A 1 256 ? 15.447 -11.660 -9.291 1.00 92.69 256 ILE A N 1
ATOM 2045 C CA . ILE A 1 256 ? 15.003 -13.060 -9.153 1.00 92.69 256 ILE A CA 1
ATOM 2046 C C . ILE A 1 256 ? 14.833 -13.785 -10.495 1.00 92.69 256 ILE A C 1
ATOM 2048 O O . ILE A 1 256 ? 14.645 -14.999 -10.510 1.00 92.69 256 ILE A O 1
ATOM 2052 N N . ALA A 1 257 ? 14.883 -13.061 -11.616 1.00 92.12 257 ALA A N 1
ATOM 2053 C CA . ALA A 1 257 ? 14.737 -13.623 -12.952 1.00 92.12 257 ALA A CA 1
ATOM 2054 C C . ALA A 1 257 ? 15.809 -14.685 -13.248 1.00 92.12 257 ALA A C 1
ATOM 2056 O O . ALA A 1 257 ? 17.018 -14.426 -13.174 1.00 92.12 257 ALA A O 1
ATOM 2057 N N . ALA A 1 258 ? 15.353 -15.879 -13.631 1.00 91.44 258 ALA A N 1
ATOM 2058 C CA . ALA A 1 258 ? 16.212 -17.032 -13.866 1.00 91.44 258 ALA A CA 1
ATOM 2059 C C . ALA A 1 258 ? 17.010 -16.870 -15.166 1.00 91.44 258 ALA A C 1
ATOM 2061 O O . ALA A 1 258 ? 18.221 -17.114 -15.210 1.00 91.44 258 ALA A O 1
ATOM 2062 N N . THR A 1 259 ? 16.354 -16.392 -16.221 1.00 90.81 259 THR A N 1
ATOM 2063 C CA . THR A 1 259 ? 16.947 -16.285 -17.555 1.00 90.81 259 THR A CA 1
ATOM 2064 C C . THR A 1 259 ? 17.486 -14.885 -17.841 1.00 90.81 259 THR A C 1
ATOM 2066 O O . THR A 1 259 ? 17.070 -13.879 -17.261 1.00 90.81 259 THR A O 1
ATOM 2069 N N . ARG A 1 260 ? 18.444 -14.797 -18.770 1.00 90.50 260 ARG A N 1
ATOM 2070 C CA . ARG A 1 260 ? 18.921 -13.504 -19.279 1.00 90.50 260 ARG A CA 1
ATOM 2071 C C . ARG A 1 260 ? 17.797 -12.730 -19.963 1.00 90.50 260 ARG A C 1
ATOM 2073 O O . ARG A 1 260 ? 17.730 -11.516 -19.805 1.00 90.50 260 ARG A O 1
ATOM 2080 N N . GLU A 1 261 ? 16.955 -13.420 -20.722 1.00 89.94 261 GLU A N 1
ATOM 2081 C CA . GLU A 1 261 ? 15.848 -12.804 -21.446 1.00 89.94 261 GLU A CA 1
ATOM 2082 C C . GLU A 1 261 ? 14.870 -12.108 -20.491 1.00 89.94 261 GLU A C 1
ATOM 2084 O O . GLU A 1 261 ? 14.587 -10.924 -20.672 1.00 89.94 261 GLU A O 1
ATOM 2089 N N . GLU A 1 262 ? 14.460 -12.778 -19.410 1.00 90.31 262 GLU A N 1
ATOM 2090 C CA . GLU A 1 262 ? 13.626 -12.175 -18.362 1.00 90.31 262 GLU A CA 1
ATOM 2091 C C . GLU A 1 262 ? 14.313 -10.969 -17.708 1.00 90.31 262 GLU A C 1
ATOM 2093 O O . GLU A 1 262 ? 13.680 -9.937 -17.499 1.00 90.31 262 GLU A O 1
ATOM 2098 N N . ARG A 1 263 ? 15.621 -11.051 -17.422 1.00 92.06 263 ARG A N 1
ATOM 2099 C CA . ARG A 1 263 ? 16.382 -9.912 -16.877 1.00 92.06 263 ARG A CA 1
ATOM 2100 C C . ARG A 1 263 ? 16.367 -8.706 -17.818 1.00 92.06 263 ARG A C 1
ATOM 2102 O O . ARG A 1 263 ? 16.181 -7.577 -17.365 1.00 92.06 263 ARG A O 1
ATOM 2109 N N . VAL A 1 264 ? 16.541 -8.930 -19.120 1.00 91.56 264 VAL A N 1
ATOM 2110 C CA . VAL A 1 264 ? 16.468 -7.871 -20.139 1.00 91.56 264 VAL A CA 1
ATOM 2111 C C . VAL A 1 264 ? 15.055 -7.285 -20.204 1.00 91.56 264 VAL A C 1
ATOM 2113 O O . VAL A 1 264 ? 14.913 -6.063 -20.210 1.00 91.56 264 VAL A O 1
ATOM 2116 N N . MET A 1 265 ? 14.020 -8.129 -20.188 1.00 90.81 265 MET A N 1
ATOM 2117 C CA . MET A 1 265 ? 12.614 -7.714 -20.190 1.00 90.81 265 MET A CA 1
ATOM 2118 C C . MET A 1 265 ? 12.260 -6.846 -18.971 1.00 90.81 265 MET A C 1
ATOM 2120 O O . MET A 1 265 ? 11.736 -5.740 -19.131 1.00 90.81 265 MET A O 1
ATOM 2124 N N . TRP A 1 266 ? 12.619 -7.271 -17.755 1.00 91.81 266 TRP A N 1
ATOM 2125 C CA . TRP A 1 266 ? 12.344 -6.496 -16.540 1.00 91.81 266 TRP A CA 1
ATOM 2126 C C . TRP A 1 266 ? 13.118 -5.182 -16.498 1.00 91.81 266 TRP A C 1
ATOM 2128 O O . TRP A 1 266 ? 12.582 -4.150 -16.090 1.00 91.81 266 TRP A O 1
ATOM 2138 N N . ARG A 1 267 ? 14.366 -5.175 -16.975 1.00 91.38 267 ARG A N 1
ATOM 2139 C CA . ARG A 1 267 ? 15.146 -3.939 -17.040 1.00 91.38 267 ARG A CA 1
ATOM 2140 C C . ARG A 1 267 ? 14.593 -2.972 -18.088 1.00 91.38 267 ARG A C 1
ATOM 2142 O O . ARG A 1 267 ? 14.585 -1.771 -17.838 1.00 91.38 267 ARG A O 1
ATOM 2149 N N . LEU A 1 268 ? 14.079 -3.467 -19.215 1.00 89.06 268 LEU A N 1
ATOM 2150 C CA . LEU A 1 268 ? 13.358 -2.634 -20.181 1.00 89.06 268 LEU A CA 1
ATOM 2151 C C . LEU A 1 268 ? 12.078 -2.051 -19.599 1.00 89.06 268 LEU A C 1
ATOM 2153 O O . LEU A 1 268 ? 11.842 -0.855 -19.756 1.00 89.06 268 LEU A O 1
ATOM 2157 N N . THR A 1 269 ? 11.307 -2.869 -18.884 1.00 88.44 269 THR A N 1
ATOM 2158 C CA . THR A 1 269 ? 10.101 -2.437 -18.166 1.00 88.44 269 THR A CA 1
ATOM 2159 C C . THR A 1 269 ? 10.424 -1.280 -17.220 1.00 88.44 269 THR A C 1
ATOM 2161 O O . THR A 1 269 ? 9.772 -0.243 -17.257 1.00 88.44 269 THR A O 1
ATOM 2164 N N . HIS A 1 270 ? 11.509 -1.393 -16.447 1.00 87.69 270 HIS A N 1
ATOM 2165 C CA . HIS A 1 270 ? 11.967 -0.328 -15.550 1.00 87.69 270 HIS A CA 1
ATOM 2166 C C . HIS A 1 270 ? 12.367 0.966 -16.290 1.00 87.69 270 HIS A C 1
ATOM 2168 O O . HIS A 1 270 ? 12.219 2.067 -15.760 1.00 87.69 270 HIS A O 1
ATOM 2174 N N . VAL A 1 271 ? 12.910 0.862 -17.506 1.00 88.25 271 VAL A N 1
ATOM 2175 C CA . VAL A 1 271 ? 13.357 2.021 -18.299 1.00 88.25 271 VAL A CA 1
ATOM 2176 C C . VAL A 1 271 ? 12.215 2.664 -19.094 1.00 88.25 271 VAL A C 1
ATOM 2178 O O . VAL A 1 271 ? 12.314 3.845 -19.431 1.00 88.25 271 VAL A O 1
ATOM 2181 N N . SER A 1 272 ? 11.121 1.943 -19.358 1.00 84.81 272 SER A N 1
ATOM 2182 C CA . SER A 1 272 ? 9.994 2.435 -20.163 1.00 84.81 272 SER A CA 1
ATOM 2183 C C . SER A 1 272 ? 9.471 3.809 -19.708 1.00 84.81 272 SER A C 1
ATOM 2185 O O . SER A 1 272 ? 9.515 4.746 -20.513 1.00 84.81 272 SER A O 1
ATOM 2187 N N . PRO A 1 273 ? 9.158 4.037 -18.414 1.00 80.62 273 PRO A N 1
ATOM 2188 C CA . PRO A 1 273 ? 8.674 5.341 -17.955 1.00 80.62 273 PRO A CA 1
ATOM 2189 C C . PRO A 1 273 ? 9.714 6.463 -18.109 1.00 80.62 273 PRO A C 1
ATOM 2191 O O . PRO A 1 273 ? 9.370 7.625 -18.322 1.00 80.62 273 PRO A O 1
ATOM 2194 N N . MET A 1 274 ? 11.014 6.145 -18.041 1.00 84.88 274 MET A N 1
ATOM 2195 C CA . MET A 1 274 ? 12.088 7.127 -18.259 1.00 84.88 274 MET A CA 1
ATOM 2196 C C . MET A 1 274 ? 12.125 7.611 -19.709 1.00 84.88 274 MET A C 1
ATOM 2198 O O . MET A 1 274 ? 12.488 8.757 -19.971 1.00 84.88 274 MET A O 1
ATOM 2202 N N . MET A 1 275 ? 11.747 6.754 -20.660 1.00 82.44 275 MET A N 1
ATOM 2203 C CA . MET A 1 275 ? 11.704 7.112 -22.075 1.00 82.44 275 MET A CA 1
ATOM 2204 C C . MET A 1 275 ? 10.570 8.085 -22.399 1.00 82.44 275 MET A C 1
ATOM 2206 O O . MET A 1 275 ? 10.716 8.861 -23.346 1.00 82.44 275 MET A O 1
ATOM 2210 N N . GLU A 1 276 ? 9.477 8.063 -21.639 1.00 79.06 276 GLU A N 1
ATOM 2211 C CA . GLU A 1 276 ? 8.335 8.970 -21.808 1.00 79.06 276 GLU A CA 1
ATOM 2212 C C . GLU A 1 276 ? 8.570 10.349 -21.173 1.00 79.06 276 GLU A C 1
ATOM 2214 O O . GLU A 1 276 ? 8.003 11.351 -21.616 1.00 79.06 276 GLU A O 1
ATOM 2219 N N . LYS A 1 277 ? 9.460 10.434 -20.175 1.00 77.25 277 LYS A N 1
ATOM 2220 C CA . LYS A 1 277 ? 9.818 11.697 -19.515 1.00 77.25 277 LYS A CA 1
ATOM 2221 C C . LYS A 1 277 ? 10.528 12.673 -20.475 1.00 77.25 277 LYS A C 1
ATOM 2223 O O . LYS A 1 277 ? 11.249 12.251 -21.389 1.00 77.25 277 LYS A O 1
ATOM 2228 N N . PRO A 1 278 ? 10.387 14.001 -20.270 1.00 76.56 278 PRO A N 1
ATOM 2229 C CA . PRO A 1 278 ? 11.067 15.004 -21.088 1.00 76.56 278 PRO A CA 1
ATOM 2230 C C . PRO A 1 278 ? 12.579 14.750 -21.179 1.00 76.56 278 PRO A C 1
ATOM 2232 O O . PRO A 1 278 ? 13.238 14.520 -20.171 1.00 76.56 278 PRO A O 1
ATOM 2235 N N . LYS A 1 279 ? 13.137 14.817 -22.397 1.00 74.19 279 LYS A N 1
ATOM 2236 C CA . LYS A 1 279 ? 14.562 14.552 -22.709 1.00 74.19 279 LYS A CA 1
ATOM 2237 C C . LYS A 1 279 ? 15.057 13.122 -22.417 1.00 74.19 279 LYS A C 1
ATOM 2239 O O . LYS A 1 279 ? 16.258 12.873 -22.563 1.00 74.19 279 LYS A O 1
ATOM 2244 N N . SER A 1 280 ? 14.165 12.199 -22.047 1.00 81.38 280 SER A N 1
ATOM 2245 C CA . SER A 1 280 ? 14.486 10.800 -21.733 1.00 81.38 280 SER A CA 1
ATOM 2246 C C . SER A 1 280 ? 15.659 10.676 -20.750 1.00 81.38 280 SER A C 1
ATOM 2248 O O . SER A 1 280 ? 16.639 9.970 -20.998 1.00 81.38 280 SER A O 1
ATOM 2250 N N . GLU A 1 281 ? 15.619 11.470 -19.679 1.00 78.44 281 GLU A N 1
ATOM 2251 C CA . GLU A 1 281 ? 16.692 11.550 -18.687 1.00 78.44 281 GLU A CA 1
ATOM 2252 C C . GLU A 1 281 ? 16.922 10.187 -18.013 1.00 78.44 281 GLU A C 1
ATOM 2254 O O . GLU A 1 281 ? 15.977 9.502 -17.634 1.00 78.44 281 GLU A O 1
ATOM 2259 N N . GLY A 1 282 ? 18.183 9.750 -17.932 1.00 85.19 282 GLY A N 1
ATOM 2260 C CA . GLY A 1 282 ? 18.556 8.435 -17.393 1.00 85.19 282 GLY A CA 1
ATOM 2261 C C . GLY A 1 282 ? 18.282 7.229 -18.308 1.00 85.19 282 GLY A C 1
ATOM 2262 O O . GLY A 1 282 ? 18.898 6.185 -18.109 1.00 85.19 282 GLY A O 1
ATOM 2263 N N . ALA A 1 283 ? 17.446 7.359 -19.347 1.00 89.69 283 ALA A N 1
ATOM 2264 C CA . ALA A 1 283 ? 17.067 6.227 -20.200 1.00 89.69 283 ALA A CA 1
ATOM 2265 C C . ALA A 1 283 ? 18.221 5.709 -21.077 1.00 89.69 283 ALA A C 1
ATOM 2267 O O . ALA A 1 283 ? 18.405 4.504 -21.208 1.00 89.69 283 ALA A O 1
ATOM 2268 N N . GLU A 1 284 ? 19.017 6.605 -21.671 1.00 90.81 284 GLU A N 1
ATOM 2269 C CA . GLU A 1 284 ? 20.140 6.218 -22.538 1.00 90.81 284 GLU A CA 1
ATOM 2270 C C . GLU A 1 284 ? 21.194 5.341 -21.836 1.00 90.81 284 GLU A C 1
ATOM 2272 O O . GLU A 1 284 ? 21.445 4.244 -22.338 1.00 90.81 284 GLU A O 1
ATOM 2277 N N . PRO A 1 285 ? 21.800 5.751 -20.700 1.00 92.12 285 PRO A N 1
ATOM 2278 C CA . PRO A 1 285 ? 22.772 4.900 -20.014 1.00 92.12 285 PRO A CA 1
ATOM 2279 C C . PRO A 1 285 ? 22.150 3.572 -19.565 1.00 92.12 285 PRO A C 1
ATOM 2281 O O . PRO A 1 285 ? 22.768 2.527 -19.738 1.00 92.12 285 PRO A O 1
ATOM 2284 N N . ALA A 1 286 ? 20.893 3.577 -19.108 1.00 92.00 286 ALA A N 1
ATOM 2285 C CA . ALA A 1 286 ? 20.212 2.348 -18.718 1.00 92.00 286 ALA A CA 1
ATOM 2286 C C . ALA A 1 286 ? 20.007 1.375 -19.898 1.00 92.00 286 ALA A C 1
ATOM 2288 O O . ALA A 1 286 ? 20.170 0.169 -19.732 1.00 92.00 286 ALA A O 1
ATOM 2289 N N . LEU A 1 287 ? 19.698 1.877 -21.100 1.00 92.06 287 LEU A N 1
ATOM 2290 C CA . LEU A 1 287 ? 19.586 1.055 -22.314 1.00 92.06 287 LEU A CA 1
ATOM 2291 C C . LEU A 1 287 ? 20.942 0.505 -22.768 1.00 92.06 287 LEU A C 1
ATOM 2293 O O . LEU A 1 287 ? 21.019 -0.640 -23.213 1.00 92.06 287 LEU A O 1
ATOM 2297 N N . VAL A 1 288 ? 22.013 1.291 -22.634 1.00 92.38 288 VAL A N 1
ATOM 2298 C CA . VAL A 1 288 ? 23.381 0.821 -22.899 1.00 92.38 288 VAL A CA 1
ATOM 2299 C C . VAL A 1 288 ? 23.739 -0.336 -21.963 1.00 92.38 288 VAL A C 1
ATOM 2301 O O . VAL A 1 288 ? 24.222 -1.363 -22.442 1.00 92.38 288 VAL A O 1
ATOM 2304 N N . ASP A 1 289 ? 23.427 -0.222 -20.670 1.00 92.88 289 ASP A N 1
ATOM 2305 C CA . ASP A 1 289 ? 23.673 -1.282 -19.685 1.00 92.88 289 ASP A CA 1
ATOM 2306 C C . ASP A 1 289 ? 22.901 -2.569 -20.018 1.00 92.88 289 ASP A C 1
ATOM 2308 O O . ASP A 1 289 ? 23.455 -3.665 -19.926 1.00 92.88 289 ASP A O 1
ATOM 2312 N N . ILE A 1 290 ? 21.645 -2.452 -20.471 1.00 92.12 290 ILE A N 1
ATOM 2313 C CA . ILE A 1 290 ? 20.836 -3.598 -20.924 1.00 92.12 290 ILE A CA 1
ATOM 2314 C C . ILE A 1 290 ? 21.508 -4.322 -22.094 1.00 92.12 290 ILE A C 1
ATOM 2316 O O . ILE A 1 290 ? 21.614 -5.550 -22.102 1.00 92.12 290 ILE A O 1
ATOM 2320 N N . ILE A 1 291 ? 21.974 -3.573 -23.093 1.00 90.75 291 ILE A N 1
ATOM 2321 C CA . ILE A 1 291 ? 22.601 -4.141 -24.294 1.00 90.75 291 ILE A CA 1
ATOM 2322 C C . ILE A 1 291 ? 23.953 -4.786 -23.952 1.00 90.75 291 ILE A C 1
ATOM 2324 O O . ILE A 1 291 ? 24.319 -5.803 -24.547 1.00 90.75 291 ILE A O 1
ATOM 2328 N N . ALA A 1 292 ? 24.672 -4.226 -22.978 1.00 91.12 292 ALA A N 1
ATOM 2329 C CA . ALA A 1 292 ? 25.961 -4.719 -22.508 1.00 91.12 292 ALA A CA 1
ATOM 2330 C C . ALA A 1 292 ? 25.869 -5.943 -21.576 1.00 91.12 292 ALA A C 1
ATOM 2332 O O . ALA A 1 292 ? 26.907 -6.530 -21.261 1.00 91.12 292 ALA A O 1
ATOM 2333 N N . MET A 1 293 ? 24.667 -6.358 -21.149 1.00 89.88 293 MET A N 1
ATOM 2334 C CA . MET A 1 293 ? 24.497 -7.535 -20.289 1.00 89.88 293 MET A CA 1
ATOM 2335 C C . MET A 1 293 ? 25.173 -8.778 -20.898 1.00 89.88 293 MET A C 1
ATOM 2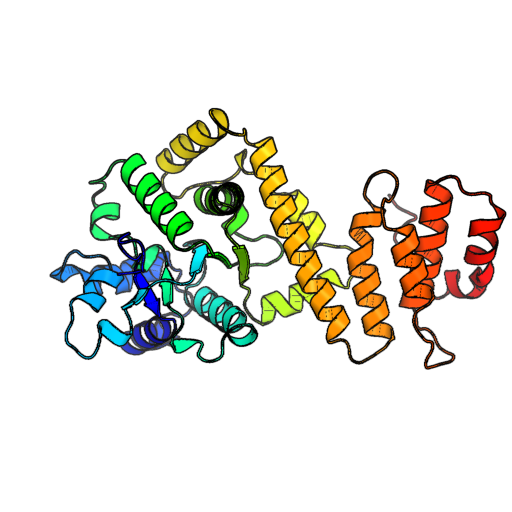337 O O . MET A 1 293 ? 24.956 -9.049 -22.091 1.00 89.88 293 MET A O 1
ATOM 2341 N N . PRO A 1 294 ? 25.932 -9.568 -20.099 1.00 88.00 294 PRO A N 1
ATOM 2342 C CA . PRO A 1 294 ? 26.679 -10.728 -20.581 1.00 88.00 294 PRO A CA 1
ATOM 2343 C C . PRO A 1 294 ? 25.826 -11.638 -21.462 1.00 88.00 294 PRO A C 1
ATOM 2345 O O . PRO A 1 294 ? 24.703 -11.997 -21.102 1.00 88.00 294 PRO A O 1
ATOM 2348 N N . LYS A 1 295 ? 26.346 -11.975 -22.642 1.00 85.50 295 LYS A N 1
ATOM 2349 C CA . LYS A 1 295 ? 25.670 -12.825 -23.625 1.00 85.50 295 LYS A CA 1
ATOM 2350 C C . LYS A 1 295 ? 25.982 -14.279 -23.284 1.00 85.50 295 LYS A C 1
ATOM 2352 O O . LYS A 1 295 ? 27.152 -14.625 -23.150 1.00 85.50 295 LYS A O 1
ATOM 2357 N N . GLN A 1 296 ? 24.942 -15.080 -23.079 1.00 72.94 296 GLN A N 1
ATOM 2358 C CA . GLN A 1 296 ? 25.075 -16.511 -22.782 1.00 72.94 296 GLN A CA 1
ATOM 2359 C C . GLN A 1 296 ? 24.876 -17.360 -24.043 1.00 72.94 296 GLN A C 1
ATOM 2361 O O . GLN A 1 296 ? 25.577 -18.351 -24.206 1.00 72.94 296 GLN A O 1
ATOM 2366 N N . ASP A 1 297 ? 24.027 -16.893 -24.962 1.00 74.25 297 ASP A N 1
ATOM 2367 C CA . ASP A 1 297 ? 23.655 -17.580 -26.197 1.00 74.25 297 ASP A CA 1
ATOM 2368 C C . ASP A 1 297 ? 23.848 -16.668 -27.424 1.00 74.25 297 ASP A C 1
ATOM 2370 O O . ASP A 1 297 ? 23.962 -15.441 -27.296 1.00 74.25 297 ASP A O 1
ATOM 2374 N N . GLU A 1 298 ? 23.895 -17.265 -28.621 1.00 74.00 298 GLU A N 1
ATOM 2375 C CA . GLU A 1 298 ? 23.894 -16.521 -29.892 1.00 74.00 298 GLU A CA 1
ATOM 2376 C C . GLU A 1 298 ? 22.538 -15.853 -30.163 1.00 74.00 298 GLU A C 1
ATOM 2378 O O . GLU A 1 298 ? 22.497 -14.747 -30.709 1.00 74.00 298 GLU A O 1
ATOM 2383 N N . ASP A 1 299 ? 21.441 -16.493 -29.742 1.00 80.38 299 ASP A N 1
ATOM 2384 C CA . ASP A 1 299 ? 20.113 -15.890 -29.751 1.00 80.38 299 ASP A CA 1
ATOM 2385 C C . ASP A 1 299 ? 19.948 -14.979 -28.528 1.00 80.38 299 ASP A C 1
ATOM 2387 O O . ASP A 1 299 ? 20.003 -15.405 -27.375 1.00 80.38 299 ASP A O 1
ATOM 2391 N N . LEU A 1 300 ? 19.785 -13.683 -28.787 1.00 83.44 300 LEU A N 1
ATOM 2392 C CA . LEU A 1 300 ? 19.680 -12.663 -27.746 1.00 83.44 300 LEU A CA 1
ATOM 2393 C C . LEU A 1 300 ? 18.231 -12.402 -27.318 1.00 83.44 300 LEU A C 1
ATOM 2395 O O . LEU A 1 300 ? 18.034 -11.653 -26.354 1.00 83.44 300 LEU A O 1
ATOM 2399 N N . GLY A 1 301 ? 17.261 -13.008 -28.009 1.00 85.62 301 GLY A N 1
ATOM 2400 C CA . GLY A 1 301 ? 15.832 -12.867 -27.764 1.00 85.62 301 GLY A CA 1
ATOM 2401 C C . GLY A 1 301 ? 15.234 -11.532 -28.242 1.00 85.62 301 GLY A C 1
ATOM 2402 O O . GLY A 1 301 ? 15.954 -10.551 -28.482 1.00 85.62 301 GLY A O 1
ATOM 2403 N N . PRO A 1 302 ? 13.896 -11.453 -28.368 1.00 86.31 302 PRO A N 1
ATOM 2404 C CA . PRO A 1 302 ? 13.169 -10.270 -28.839 1.00 86.31 302 PRO A CA 1
ATOM 2405 C C . PRO A 1 302 ? 13.420 -9.020 -27.985 1.00 86.31 302 PRO A C 1
ATOM 2407 O O . PRO A 1 302 ? 13.627 -7.929 -28.521 1.00 86.31 302 PRO A O 1
ATOM 2410 N N . TYR A 1 303 ? 13.479 -9.165 -26.658 1.00 88.12 303 TYR A N 1
ATOM 2411 C CA . TYR A 1 303 ? 13.661 -8.030 -25.752 1.00 88.12 303 TYR A CA 1
ATOM 2412 C C . TYR A 1 303 ? 15.029 -7.357 -25.916 1.00 88.12 303 TYR A C 1
ATOM 2414 O O . TYR A 1 303 ? 15.136 -6.139 -25.816 1.00 88.12 303 TYR A O 1
ATOM 2422 N N . HIS A 1 304 ? 16.091 -8.095 -26.250 1.00 89.06 304 HIS A N 1
ATOM 2423 C CA . HIS A 1 304 ? 17.382 -7.460 -26.524 1.00 89.06 304 HIS A CA 1
ATOM 2424 C C . HIS A 1 304 ? 17.295 -6.512 -27.724 1.00 89.06 304 HIS A C 1
ATOM 2426 O O . HIS A 1 304 ? 17.769 -5.377 -27.665 1.00 89.06 304 HIS A O 1
ATOM 2432 N N . TRP A 1 305 ? 16.634 -6.948 -28.795 1.00 86.06 305 TRP A N 1
ATOM 2433 C CA . TRP A 1 305 ? 16.432 -6.129 -29.987 1.00 86.06 305 TRP A CA 1
ATOM 2434 C C . TRP A 1 305 ? 15.496 -4.948 -29.735 1.00 86.06 305 TRP A C 1
ATOM 2436 O O . TRP A 1 305 ? 15.728 -3.859 -30.263 1.00 86.06 305 TRP A O 1
ATOM 2446 N N . GLN A 1 306 ? 14.509 -5.112 -28.854 1.00 86.69 306 GLN A N 1
ATOM 2447 C CA . GLN A 1 306 ? 13.693 -4.003 -28.369 1.00 86.69 306 GLN A CA 1
ATOM 2448 C C . GLN A 1 306 ? 14.535 -2.955 -27.618 1.00 86.69 306 GLN A C 1
ATOM 2450 O O . GLN A 1 306 ? 14.339 -1.758 -27.826 1.00 86.69 306 GLN A O 1
ATOM 2455 N N . ALA A 1 307 ? 15.511 -3.362 -26.797 1.00 88.88 307 ALA A N 1
ATOM 2456 C CA . ALA A 1 307 ? 16.431 -2.430 -26.134 1.00 88.88 307 ALA A CA 1
ATOM 2457 C C . ALA A 1 307 ? 17.288 -1.643 -27.139 1.00 88.88 307 ALA A C 1
ATOM 2459 O O . ALA A 1 307 ? 17.432 -0.424 -27.024 1.00 88.88 307 ALA A O 1
ATOM 2460 N N . VAL A 1 308 ? 17.811 -2.333 -28.157 1.00 88.50 308 VAL A N 1
ATOM 2461 C CA . VAL A 1 308 ? 18.586 -1.746 -29.263 1.00 88.50 308 VAL A CA 1
ATOM 2462 C C . VAL A 1 308 ? 17.752 -0.706 -30.023 1.00 88.50 308 VAL A C 1
ATOM 2464 O O . VAL A 1 308 ? 18.207 0.420 -30.242 1.00 88.50 308 VAL A O 1
ATOM 2467 N N . ALA A 1 309 ? 16.505 -1.045 -30.363 1.00 85.56 309 ALA A N 1
ATOM 2468 C CA . ALA A 1 309 ? 15.560 -0.140 -31.012 1.00 85.56 309 ALA A CA 1
ATOM 2469 C C . ALA A 1 309 ? 15.252 1.097 -30.149 1.00 85.56 309 ALA A C 1
ATOM 2471 O O . ALA A 1 309 ? 15.335 2.234 -30.624 1.00 85.56 309 ALA A O 1
ATOM 2472 N N . SER A 1 310 ? 14.958 0.883 -28.865 1.00 87.94 310 SER A N 1
ATOM 2473 C CA . SER A 1 310 ? 14.681 1.945 -27.895 1.00 87.94 310 SER A CA 1
ATOM 2474 C C . SER A 1 310 ? 15.859 2.911 -27.737 1.00 87.94 310 SER A C 1
ATOM 2476 O O . SER A 1 310 ? 15.656 4.127 -27.716 1.00 87.94 310 SER A O 1
ATOM 2478 N N . LEU A 1 311 ? 17.101 2.410 -27.709 1.00 89.94 311 LEU A N 1
ATOM 2479 C CA . LEU A 1 311 ? 18.304 3.248 -27.626 1.00 89.94 311 LEU A CA 1
ATOM 2480 C C . LEU A 1 311 ? 18.435 4.174 -28.838 1.00 89.94 311 LEU A C 1
ATOM 2482 O O . LEU A 1 311 ? 18.706 5.367 -28.681 1.00 89.94 311 LEU A O 1
ATOM 2486 N N . ALA A 1 312 ? 18.206 3.650 -30.044 1.00 87.06 312 ALA A N 1
ATOM 2487 C CA . ALA A 1 312 ? 18.241 4.459 -31.256 1.00 87.06 312 ALA A CA 1
ATOM 2488 C C . ALA A 1 312 ? 17.187 5.580 -31.226 1.00 87.06 312 ALA A C 1
ATOM 2490 O O . ALA A 1 312 ? 17.501 6.728 -31.549 1.00 87.06 312 ALA A O 1
ATOM 2491 N N . LEU A 1 313 ? 15.963 5.279 -30.773 1.00 86.12 313 LEU A N 1
ATOM 2492 C CA . LEU A 1 313 ? 14.890 6.269 -30.626 1.00 86.12 313 LEU A CA 1
ATOM 2493 C C . LEU A 1 313 ? 15.219 7.341 -29.579 1.00 86.12 313 LEU A C 1
ATOM 2495 O O . LEU A 1 313 ? 14.925 8.520 -29.791 1.00 86.12 313 LEU A O 1
ATOM 2499 N N . VAL A 1 314 ? 15.825 6.963 -28.451 1.00 88.44 314 VAL A N 1
ATOM 2500 C CA . VAL A 1 314 ? 16.261 7.917 -27.418 1.00 88.44 314 VAL A CA 1
ATOM 2501 C C . VAL A 1 314 ? 17.355 8.842 -27.960 1.00 88.44 314 VAL A C 1
ATOM 2503 O O . VAL A 1 314 ? 17.221 10.062 -27.854 1.00 88.44 314 VAL A O 1
ATOM 2506 N N . ARG A 1 315 ? 18.388 8.301 -28.619 1.00 88.94 315 ARG A N 1
ATOM 2507 C CA . ARG A 1 315 ? 19.468 9.096 -29.236 1.00 88.94 315 ARG A CA 1
ATOM 2508 C C . ARG A 1 315 ? 18.961 10.044 -30.316 1.00 88.94 315 ARG A C 1
ATOM 2510 O O . ARG A 1 315 ? 19.372 11.206 -30.357 1.00 88.94 315 ARG A O 1
ATOM 2517 N N . LEU A 1 316 ? 18.023 9.582 -31.146 1.00 86.00 316 LEU A N 1
ATOM 2518 C CA . LEU A 1 316 ? 17.351 10.414 -32.143 1.00 86.00 316 LEU A CA 1
ATOM 2519 C C . LEU A 1 316 ? 16.617 11.589 -31.478 1.00 86.00 316 LEU A C 1
ATOM 2521 O O . LEU A 1 316 ? 16.831 12.741 -31.858 1.00 86.00 316 LEU A O 1
ATOM 2525 N N . ARG A 1 317 ? 15.802 11.322 -30.446 1.00 85.00 317 ARG A N 1
ATOM 2526 C CA . ARG A 1 317 ? 15.074 12.364 -29.693 1.00 85.00 317 ARG A CA 1
ATOM 2527 C C . ARG A 1 317 ? 16.011 13.359 -29.006 1.00 85.00 317 ARG A C 1
ATOM 2529 O O . ARG A 1 317 ? 15.697 14.546 -28.930 1.00 85.00 317 ARG A O 1
ATOM 2536 N N . ARG A 1 318 ? 17.179 12.896 -28.560 1.00 86.56 318 ARG A N 1
ATOM 2537 C CA . ARG A 1 318 ? 18.240 13.718 -27.957 1.00 86.56 318 ARG A CA 1
ATOM 2538 C C . ARG A 1 318 ? 19.135 14.432 -28.980 1.00 86.56 318 ARG A C 1
ATOM 2540 O O . ARG A 1 318 ? 20.040 15.154 -28.575 1.00 86.56 318 ARG A O 1
ATOM 2547 N 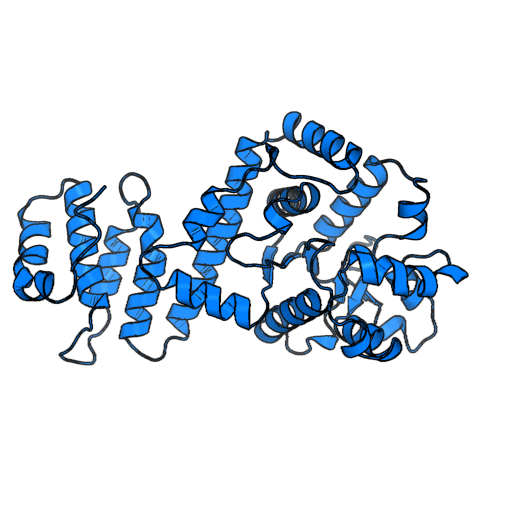N . LYS A 1 319 ? 18.850 14.309 -30.284 1.00 88.06 319 LYS A N 1
ATOM 2548 C CA . LYS A 1 319 ? 19.575 14.959 -31.393 1.00 88.06 319 LYS A CA 1
ATOM 2549 C C . LYS A 1 319 ? 21.050 14.551 -31.500 1.00 88.06 319 LYS A C 1
ATOM 2551 O O . LYS A 1 319 ? 21.882 15.357 -31.916 1.00 88.06 319 LYS A O 1
ATOM 2556 N N . HIS A 1 320 ? 21.372 13.306 -31.156 1.00 86.00 320 HIS A N 1
ATOM 2557 C CA . HIS A 1 320 ? 22.701 12.759 -31.423 1.00 86.00 320 HIS A CA 1
ATOM 2558 C C . HIS A 1 320 ? 22.982 12.704 -32.940 1.00 86.00 320 HIS A C 1
ATOM 2560 O O . HIS A 1 320 ? 22.043 12.553 -33.737 1.00 86.00 320 HIS A O 1
ATOM 2566 N N . PRO A 1 321 ? 24.258 12.796 -33.361 1.00 88.06 321 PRO A N 1
ATOM 2567 C CA . PRO A 1 321 ? 24.669 12.597 -34.746 1.00 88.06 321 PRO A CA 1
ATOM 2568 C C . PRO A 1 321 ? 24.100 11.309 -35.346 1.00 88.06 321 PRO A C 1
ATOM 2570 O O . PRO A 1 321 ? 24.068 10.266 -34.696 1.00 88.06 321 PRO A O 1
ATOM 2573 N N . ARG A 1 322 ? 23.704 11.360 -36.625 1.00 80.81 322 ARG A N 1
ATOM 2574 C CA . ARG A 1 322 ? 23.096 10.224 -37.345 1.00 80.81 322 ARG A CA 1
ATOM 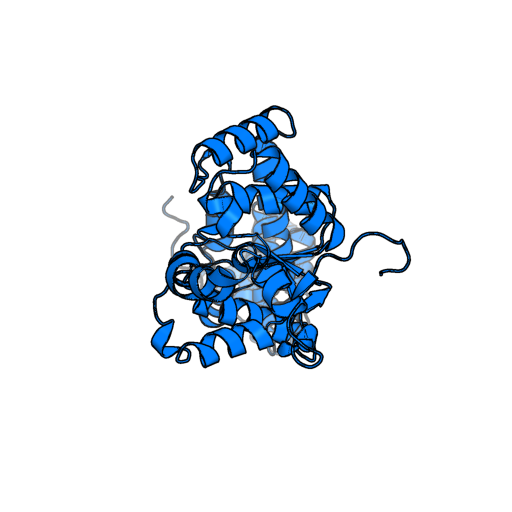2575 C C . ARG A 1 322 ? 23.904 8.928 -37.225 1.00 80.81 322 ARG A C 1
ATOM 2577 O O . ARG A 1 322 ? 23.330 7.867 -37.013 1.00 80.81 322 ARG A O 1
ATOM 2584 N N . MET A 1 323 ? 25.231 9.029 -37.265 1.00 82.88 323 MET A N 1
ATOM 2585 C CA . MET A 1 323 ? 26.143 7.887 -37.146 1.00 82.88 323 MET A CA 1
ATOM 2586 C C . MET A 1 323 ? 26.042 7.138 -35.804 1.00 82.88 323 MET A C 1
ATOM 2588 O O . MET A 1 323 ? 26.446 5.983 -35.733 1.00 82.88 323 MET A O 1
ATOM 2592 N N . GLU A 1 324 ? 25.497 7.751 -34.750 1.00 78.81 324 GLU A N 1
ATOM 2593 C CA . GLU A 1 324 ? 25.388 7.144 -33.414 1.00 78.81 324 GLU A CA 1
ATOM 2594 C C . GLU A 1 324 ? 24.116 6.302 -33.219 1.00 78.81 324 GLU A C 1
ATOM 2596 O O . GLU A 1 324 ? 24.030 5.527 -32.262 1.00 78.81 324 GLU A O 1
ATOM 2601 N N . TRP A 1 325 ? 23.127 6.434 -34.110 1.00 78.81 325 TRP A N 1
ATOM 2602 C CA . TRP A 1 325 ? 21.862 5.690 -34.040 1.00 78.81 325 TRP A CA 1
ATOM 2603 C C . TRP A 1 325 ? 21.504 4.960 -35.344 1.00 78.81 325 TRP A C 1
ATOM 2605 O O . TRP A 1 325 ? 20.779 3.968 -35.320 1.00 78.81 325 TRP A O 1
ATOM 2615 N N . GLU A 1 326 ? 22.041 5.370 -36.491 1.00 70.94 326 GLU A N 1
ATOM 2616 C CA . GLU A 1 326 ? 21.769 4.727 -37.779 1.00 70.94 326 GLU A CA 1
ATOM 2617 C C . GLU A 1 326 ? 22.329 3.291 -37.887 1.00 70.94 326 GLU A C 1
ATOM 2619 O O . GLU A 1 326 ? 21.571 2.403 -38.275 1.00 70.94 326 GLU A O 1
ATOM 2624 N N . PRO A 1 327 ? 23.574 2.975 -37.477 1.00 67.94 327 PRO A N 1
ATOM 2625 C CA . PRO A 1 327 ? 24.074 1.594 -37.492 1.00 67.94 327 PRO A CA 1
ATOM 2626 C C . PRO A 1 327 ? 23.266 0.655 -36.584 1.00 67.94 327 PRO A C 1
ATOM 2628 O O . PRO A 1 327 ? 23.047 -0.508 -36.916 1.00 67.94 327 PRO A O 1
ATOM 2631 N N . VAL A 1 328 ? 22.771 1.198 -35.467 1.00 65.31 328 VAL A N 1
ATOM 2632 C CA . VAL A 1 328 ? 21.915 0.513 -34.487 1.00 65.31 328 VAL A CA 1
ATOM 2633 C C . VAL A 1 328 ? 20.557 0.157 -35.109 1.00 65.31 328 VAL A C 1
ATOM 2635 O O . VAL A 1 328 ? 20.026 -0.922 -34.871 1.00 65.31 328 VAL A O 1
ATOM 2638 N N . THR A 1 329 ? 20.025 1.022 -35.981 1.00 55.47 329 THR A N 1
ATOM 2639 C CA . THR A 1 329 ? 18.788 0.759 -36.742 1.00 55.47 329 THR A CA 1
ATOM 2640 C C . THR A 1 329 ? 19.003 -0.100 -37.993 1.00 55.47 329 THR A C 1
ATOM 2642 O O . THR A 1 329 ? 18.057 -0.741 -38.439 1.00 55.47 329 THR A O 1
ATOM 2645 N N . LEU A 1 330 ? 20.220 -0.161 -38.555 1.00 49.69 330 LEU A N 1
ATOM 2646 C CA . LEU A 1 330 ? 20.586 -0.925 -39.765 1.00 49.69 330 LEU A CA 1
ATOM 2647 C C . LEU A 1 330 ? 20.826 -2.429 -39.541 1.00 49.69 330 LEU A C 1
ATOM 2649 O O . LEU A 1 330 ? 20.789 -3.183 -40.512 1.00 49.69 330 LEU A O 1
ATOM 2653 N N . GLN A 1 331 ? 20.922 -2.908 -38.293 1.00 56.25 331 GLN A N 1
ATOM 2654 C CA . GLN A 1 331 ? 20.707 -4.336 -37.966 1.00 56.25 331 GLN A CA 1
ATOM 2655 C C . GLN A 1 331 ? 19.257 -4.813 -38.282 1.00 56.25 331 GLN A C 1
ATOM 2657 O O . GLN A 1 331 ? 18.929 -5.990 -38.152 1.00 56.25 331 GLN A O 1
ATOM 2662 N N . ARG A 1 332 ? 18.428 -3.890 -38.797 1.00 47.12 332 ARG A N 1
ATOM 2663 C CA . ARG A 1 332 ? 17.081 -3.909 -39.401 1.00 47.12 332 ARG A CA 1
ATOM 2664 C C . ARG A 1 332 ? 16.520 -5.157 -40.083 1.00 47.12 332 ARG A C 1
ATOM 2666 O O . ARG A 1 332 ? 15.323 -5.149 -40.349 1.00 47.12 332 ARG A O 1
ATOM 2673 N N . LYS A 1 333 ? 17.281 -6.210 -40.392 1.00 47.91 333 LYS A N 1
ATOM 2674 C CA . LYS A 1 333 ? 16.660 -7.440 -40.928 1.00 47.91 333 LYS A CA 1
ATOM 2675 C C . LYS A 1 333 ? 15.714 -8.093 -39.906 1.00 47.91 333 LYS A C 1
ATOM 2677 O O . LYS A 1 333 ? 14.720 -8.667 -40.317 1.00 47.91 333 LYS A O 1
ATOM 2682 N N . LEU A 1 334 ? 15.953 -7.880 -38.609 1.00 48.44 334 LEU A N 1
ATOM 2683 C CA . LEU A 1 334 ? 15.099 -8.341 -37.502 1.00 48.44 334 LEU A CA 1
ATOM 2684 C C . LEU A 1 334 ? 13.949 -7.372 -37.150 1.00 48.44 334 LEU A C 1
ATOM 2686 O O . LEU A 1 334 ? 12.984 -7.762 -36.503 1.00 48.44 334 LEU A O 1
ATOM 2690 N N . TRP A 1 335 ? 14.010 -6.115 -37.611 1.00 45.84 335 TRP A N 1
ATOM 2691 C CA . TRP A 1 335 ? 13.002 -5.073 -37.341 1.00 45.84 335 TRP A CA 1
ATOM 2692 C C . TRP A 1 335 ? 11.632 -5.393 -37.958 1.00 45.84 335 TRP A C 1
ATOM 2694 O O . TRP A 1 335 ? 10.605 -5.013 -37.409 1.00 45.84 335 TRP A O 1
ATOM 2704 N N . ASN A 1 336 ? 11.616 -6.103 -39.089 1.00 49.12 336 ASN A N 1
ATOM 2705 C CA . ASN A 1 336 ? 10.387 -6.461 -39.800 1.00 49.12 336 ASN A CA 1
ATOM 2706 C C . ASN A 1 336 ? 9.788 -7.812 -39.362 1.00 49.12 336 ASN A C 1
ATOM 2708 O O . ASN A 1 336 ? 8.645 -8.083 -39.710 1.00 49.12 336 ASN A O 1
ATOM 2712 N N . GLU A 1 337 ? 10.526 -8.655 -38.630 1.00 49.38 337 GLU A N 1
ATOM 2713 C CA . GLU A 1 337 ? 10.049 -9.987 -38.209 1.00 49.38 337 GLU A CA 1
ATOM 2714 C C . GLU A 1 337 ? 9.339 -9.979 -36.842 1.00 49.38 337 GLU A C 1
ATOM 2716 O O . GLU A 1 337 ? 8.502 -10.844 -36.605 1.00 49.38 337 GLU A O 1
ATOM 2721 N N . TYR A 1 338 ? 9.603 -8.994 -35.971 1.00 48.16 338 TYR A N 1
ATOM 2722 C CA . TYR A 1 338 ? 9.096 -8.985 -34.582 1.00 48.16 338 TYR A CA 1
ATOM 2723 C C . TYR A 1 338 ? 8.226 -7.776 -34.202 1.00 48.16 338 TYR A C 1
ATOM 2725 O O . TYR A 1 338 ? 7.727 -7.714 -33.082 1.00 48.16 338 TYR A O 1
ATOM 2733 N N . MET A 1 339 ? 8.018 -6.820 -35.111 1.00 44.50 339 MET A N 1
ATOM 2734 C CA . MET A 1 339 ? 7.141 -5.664 -34.891 1.00 44.50 339 MET A CA 1
ATOM 2735 C C . MET A 1 339 ? 6.214 -5.471 -36.093 1.00 44.50 339 MET A C 1
ATOM 2737 O O . MET A 1 339 ? 6.549 -4.763 -37.042 1.00 44.50 339 MET A O 1
ATOM 2741 N N . LEU A 1 340 ? 5.021 -6.064 -36.031 1.00 41.41 340 LEU A N 1
ATOM 2742 C CA . LEU A 1 340 ? 3.871 -5.604 -36.806 1.00 41.41 340 LEU A CA 1
ATOM 2743 C C . LEU A 1 340 ? 2.781 -5.099 -35.854 1.00 41.41 340 LEU A C 1
ATOM 2745 O O . LEU A 1 340 ? 2.333 -5.828 -34.979 1.00 41.41 340 LEU A O 1
ATOM 2749 N N . GLU A 1 341 ? 2.396 -3.840 -36.103 1.00 40.19 341 GLU A N 1
ATOM 2750 C CA . GLU A 1 341 ? 1.151 -3.162 -35.706 1.00 40.19 341 GLU A CA 1
ATOM 2751 C C . GLU A 1 341 ? 0.908 -3.011 -34.193 1.00 40.19 341 GLU A C 1
ATOM 2753 O O . GLU A 1 341 ? 0.367 -3.911 -33.558 1.00 40.19 341 GLU A O 1
ATOM 2758 N N . PRO A 1 342 ? 1.231 -1.838 -33.594 1.00 38.41 342 PRO A N 1
ATOM 2759 C CA . PRO A 1 342 ? 0.245 -0.748 -33.632 1.00 38.41 342 PRO A CA 1
ATOM 2760 C C . PRO A 1 342 ? 0.838 0.680 -33.495 1.00 38.41 342 PRO A C 1
ATOM 2762 O O . PRO A 1 342 ? 0.420 1.450 -32.637 1.00 38.41 342 PRO A O 1
ATOM 2765 N N . LEU A 1 343 ? 1.808 1.080 -34.328 1.00 35.09 343 LEU A N 1
ATOM 2766 C CA . LEU A 1 343 ? 2.340 2.465 -34.317 1.00 35.09 343 LEU A CA 1
ATOM 2767 C C . LEU A 1 343 ? 2.146 3.239 -35.634 1.00 35.09 343 LEU A C 1
ATOM 2769 O O . LEU A 1 343 ? 2.758 4.284 -35.828 1.00 35.09 343 LEU A O 1
ATOM 2773 N N . ILE A 1 344 ? 1.286 2.754 -36.539 1.00 30.78 344 ILE A N 1
ATOM 2774 C CA . ILE A 1 344 ? 0.951 3.454 -37.801 1.00 30.78 344 ILE A CA 1
ATOM 2775 C C . ILE A 1 344 ? -0.496 3.994 -37.816 1.00 30.78 344 ILE A C 1
ATOM 2777 O O . ILE A 1 344 ? -0.862 4.744 -38.713 1.00 30.78 344 ILE A O 1
ATOM 2781 N N . TYR A 1 345 ? -1.298 3.732 -36.781 1.00 31.22 345 TYR A N 1
ATOM 2782 C CA . TYR A 1 345 ? -2.590 4.399 -36.593 1.00 31.22 345 TYR A CA 1
ATOM 2783 C C . TYR A 1 345 ? -2.721 4.931 -35.164 1.00 31.22 345 TYR A C 1
ATOM 2785 O O . TYR A 1 345 ? -3.279 4.261 -34.300 1.00 31.22 345 TYR A O 1
ATOM 2793 N N . ASN A 1 346 ? -2.160 6.120 -34.934 1.00 31.86 346 ASN A N 1
ATOM 2794 C CA . ASN A 1 346 ? -2.735 7.190 -34.109 1.00 31.86 346 ASN A CA 1
ATOM 2795 C C . ASN A 1 346 ? -2.001 8.504 -34.379 1.00 31.86 346 ASN A C 1
ATOM 2797 O O . ASN A 1 346 ? -0.760 8.528 -34.216 1.00 31.86 346 ASN A O 1
#